Protein AF-A0A0F9GSL7-F1 (afdb_monomer_lite)

Sequence (205 aa):
MTEQEQEQILFVLPQNATHQKGHDLESTISRDLYNLTYLLSHQVEIPQGFLGGTYGYGADFENDTFRMYPYCWCEKEDCPWCSGCTCPDSAYHYHIDKREVSFEEWYRYYDYNVPNVQNPNWERISQEVNTHRTSTHDAICSHCTKGGPEGKPPGHSAPNFWHKPSGLKIWWYKYIGRGMEQIPKVTLPQWGKIYFECLTSIQEG

Organism: NCBI:txid412755

pLDDT: mean 84.39, std 17.68, range [36.59, 98.31]

Foldseek 3Di:
DDPVVVVVVVPPDPPPPPPDPDDDPQNVLLVLQLVLQVLCVVPFPDDADDPLHRRFQGTQDDDPFKGAAGQDCPPDLQALRHPDDPAPQVQKFKFFQNHTDGPVVRVVLLVVFQDPPPPPCRVVSSVVSVVRMDMDGDQAGPSSPHHPDLLDGRPDGRANMAGPVVRKGWHADRTRSHPIDIPPDDDPVRSVVSSVSSVVRSVVD

Structure (mmCIF, N/CA/C/O backbone):
data_AF-A0A0F9GSL7-F1
#
_entry.id   AF-A0A0F9GSL7-F1
#
loop_
_atom_site.group_PDB
_atom_site.id
_atom_site.type_symbol
_atom_site.label_atom_id
_atom_site.label_alt_id
_atom_site.label_comp_id
_atom_site.label_asym_id
_atom_site.label_entity_id
_atom_site.label_seq_id
_atom_site.pdbx_PDB_ins_code
_atom_site.Cartn_x
_atom_site.Cartn_y
_atom_site.Cartn_z
_atom_site.occupancy
_atom_site.B_iso_or_equiv
_atom_site.auth_seq_id
_atom_site.auth_comp_id
_atom_site.auth_asym_id
_atom_site.auth_atom_id
_atom_site.pdbx_PDB_model_num
ATOM 1 N N . MET A 1 1 ? -26.341 18.785 12.835 1.00 51.47 1 MET A N 1
ATOM 2 C CA . MET A 1 1 ? -24.926 19.172 12.747 1.00 51.47 1 MET A CA 1
ATOM 3 C C . MET A 1 1 ? -24.840 20.310 11.753 1.00 51.47 1 MET A C 1
ATOM 5 O O . MET A 1 1 ? -25.246 20.121 10.610 1.00 51.47 1 MET A O 1
ATOM 9 N N . THR A 1 2 ? -24.497 21.505 12.215 1.00 58.91 2 THR A N 1
ATOM 10 C CA . THR A 1 2 ? -24.472 22.717 11.383 1.00 58.91 2 THR A CA 1
ATOM 11 C C . THR A 1 2 ? -23.141 22.822 10.631 1.00 58.91 2 THR A C 1
ATOM 13 O O . THR A 1 2 ? -22.139 22.247 11.050 1.00 58.91 2 THR A O 1
ATOM 16 N N . GLU A 1 3 ? -23.112 23.556 9.517 1.00 49.59 3 GLU A N 1
ATOM 17 C CA . GLU A 1 3 ? -21.889 23.833 8.734 1.00 49.59 3 GLU A CA 1
ATOM 18 C C . GLU A 1 3 ? -20.774 24.472 9.592 1.00 49.59 3 GLU A C 1
ATOM 20 O O . GLU A 1 3 ? -19.594 24.240 9.352 1.00 49.59 3 GLU A O 1
ATOM 25 N N . GLN A 1 4 ? -21.139 25.186 10.666 1.00 49.72 4 GLN A N 1
ATOM 26 C CA . GLN A 1 4 ? -20.200 25.792 11.620 1.00 49.72 4 GLN A CA 1
ATOM 27 C C . GLN A 1 4 ? -19.556 24.787 12.591 1.00 49.72 4 GLN A C 1
ATOM 29 O O . GLN A 1 4 ? -18.451 25.029 13.073 1.00 49.72 4 GLN A O 1
ATOM 34 N N . GLU A 1 5 ? -20.194 23.644 12.856 1.00 46.56 5 GLU A N 1
ATOM 35 C CA . GLU A 1 5 ? -19.612 22.584 13.696 1.00 46.56 5 GLU A CA 1
ATOM 36 C C . GLU A 1 5 ? -18.550 21.772 12.931 1.00 46.56 5 GLU A C 1
ATOM 38 O O . GLU A 1 5 ? -17.648 21.208 13.545 1.00 46.56 5 GLU A O 1
ATOM 43 N N . GLN A 1 6 ? -18.596 21.760 11.591 1.00 48.69 6 GLN A N 1
ATOM 44 C CA . GLN A 1 6 ? -17.584 21.097 10.758 1.00 48.69 6 GLN A CA 1
ATOM 45 C C . GLN A 1 6 ? -16.283 21.910 10.629 1.00 48.69 6 GLN A C 1
ATOM 47 O O . GLN A 1 6 ? -15.214 21.313 10.508 1.00 48.69 6 GLN A O 1
ATOM 52 N N . GLU A 1 7 ? -16.333 23.245 10.723 1.00 44.03 7 GLU A N 1
ATOM 53 C CA . GLU A 1 7 ? -15.127 24.092 10.683 1.00 44.03 7 GLU A CA 1
ATOM 54 C C . GLU A 1 7 ? -14.355 24.128 12.015 1.00 44.03 7 GLU A C 1
ATOM 56 O O . GLU A 1 7 ? -13.137 24.312 12.008 1.00 44.03 7 GLU A O 1
ATOM 61 N N . GLN A 1 8 ? -15.005 23.887 13.161 1.00 45.62 8 GLN A N 1
ATOM 62 C CA . GLN A 1 8 ? -14.319 23.879 14.465 1.00 45.62 8 GLN A CA 1
ATOM 63 C C . GLN A 1 8 ? -13.565 22.577 14.781 1.00 45.62 8 GLN A C 1
ATOM 65 O O . GLN A 1 8 ? -12.687 22.577 15.642 1.00 45.62 8 GLN A O 1
ATOM 70 N N . ILE A 1 9 ? -13.827 21.485 14.058 1.00 42.47 9 ILE A N 1
ATOM 71 C CA . ILE A 1 9 ? -13.135 20.195 14.254 1.00 42.47 9 ILE A CA 1
ATOM 72 C C . ILE A 1 9 ? -11.765 20.159 13.537 1.00 42.47 9 ILE A C 1
ATOM 74 O O . ILE A 1 9 ? -10.967 19.247 13.742 1.00 42.47 9 ILE A O 1
ATOM 78 N N . LEU A 1 10 ? -11.410 21.196 12.768 1.00 38.62 10 LEU A N 1
ATOM 79 C CA . LEU A 1 10 ? -10.129 21.273 12.054 1.00 38.62 10 LEU A CA 1
ATOM 80 C C . LEU A 1 10 ? -8.944 21.763 12.919 1.00 38.62 10 LEU A C 1
ATOM 82 O O . LEU A 1 10 ? -7.830 21.876 12.411 1.00 38.62 10 LEU A O 1
ATOM 86 N N . PHE A 1 11 ? -9.133 22.067 14.211 1.00 39.88 11 PHE A N 1
ATOM 87 C CA . PHE A 1 11 ? -8.124 22.809 14.984 1.00 39.88 11 PHE A CA 1
ATOM 88 C C . PHE A 1 11 ? -7.850 22.285 16.403 1.00 39.88 11 PHE A C 1
ATOM 90 O O . PHE A 1 11 ? -7.832 23.047 17.363 1.00 39.88 11 PHE A O 1
ATOM 97 N N . VAL A 1 12 ? -7.539 20.992 16.545 1.00 40.75 12 VAL A N 1
ATOM 98 C CA . VAL A 1 12 ? -6.737 20.500 17.687 1.00 40.75 12 VAL A CA 1
ATOM 99 C C . VAL A 1 12 ? -5.677 19.510 17.193 1.00 40.75 12 VAL A C 1
ATOM 101 O O . VAL A 1 12 ? -5.607 18.361 17.615 1.00 40.75 12 VAL A O 1
ATOM 104 N N . LEU A 1 13 ? -4.824 19.953 16.269 1.00 40.44 13 LEU A N 1
ATOM 105 C CA . LEU A 1 13 ? -3.487 19.370 16.149 1.00 40.44 13 LEU A CA 1
ATOM 106 C C . LEU A 1 13 ? -2.571 20.144 17.109 1.00 40.44 13 LEU A C 1
ATOM 108 O O . LEU A 1 13 ? -2.651 21.375 17.146 1.00 40.44 13 LEU A O 1
ATOM 112 N N . PRO A 1 14 ? -1.730 19.475 17.919 1.00 37.88 14 PRO A N 1
ATOM 113 C CA . PRO A 1 14 ? -0.864 20.156 18.874 1.00 37.88 14 PRO A CA 1
ATOM 114 C C . PRO A 1 14 ? -0.003 21.205 18.157 1.00 37.88 14 PRO A C 1
ATOM 116 O O . PRO A 1 14 ? 0.763 20.885 17.249 1.00 37.88 14 PRO A O 1
ATOM 119 N N . GLN A 1 15 ? -0.111 22.462 18.602 1.00 41.53 15 GLN A N 1
ATOM 120 C CA . GLN A 1 15 ? 0.519 23.658 18.015 1.00 41.53 15 GLN A CA 1
ATOM 121 C C . GLN A 1 15 ? 2.065 23.661 18.051 1.00 41.53 15 GLN A C 1
ATOM 123 O O . GLN A 1 15 ? 2.692 24.653 17.692 1.00 41.53 15 GLN A O 1
ATOM 128 N N . ASN A 1 16 ? 2.695 22.545 18.432 1.00 36.59 16 ASN A N 1
ATOM 129 C CA . ASN A 1 16 ? 4.148 22.372 18.464 1.00 36.59 16 ASN A CA 1
ATOM 130 C C . ASN A 1 16 ? 4.700 21.537 17.294 1.00 36.59 16 ASN A C 1
ATOM 132 O O . ASN A 1 16 ? 5.902 21.270 17.251 1.00 36.59 16 ASN A O 1
ATOM 136 N N . ALA A 1 17 ? 3.873 21.163 16.311 1.00 43.44 17 ALA A N 1
ATOM 137 C CA . ALA A 1 17 ? 4.371 20.695 15.020 1.00 43.44 17 ALA A CA 1
ATOM 138 C C . ALA A 1 17 ? 4.921 21.900 14.243 1.00 43.44 17 ALA A C 1
ATOM 140 O O . ALA A 1 17 ? 4.224 22.553 13.469 1.00 43.44 17 ALA A O 1
ATOM 141 N N . THR A 1 18 ? 6.177 22.241 14.525 1.00 37.28 18 THR A N 1
ATOM 142 C CA . THR A 1 18 ? 6.923 23.263 13.792 1.00 37.28 18 THR A CA 1
ATOM 143 C C . THR A 1 18 ? 6.744 23.057 12.290 1.00 37.28 18 THR A C 1
ATOM 145 O O . THR A 1 18 ? 6.904 21.954 11.768 1.00 37.28 18 THR A O 1
ATOM 148 N N . HIS A 1 19 ? 6.384 24.146 11.613 1.00 39.53 19 HIS A N 1
ATOM 149 C CA . HIS A 1 19 ? 6.234 24.277 10.169 1.00 39.53 19 HIS A CA 1
ATOM 150 C C . HIS A 1 19 ? 7.581 23.980 9.473 1.00 39.53 19 HIS A C 1
ATOM 152 O O . HIS A 1 19 ? 8.284 24.874 9.005 1.00 39.53 19 HIS A O 1
ATOM 158 N N . GLN A 1 20 ? 7.984 22.712 9.419 1.00 43.16 20 GLN A N 1
ATOM 159 C CA . GLN A 1 20 ? 9.007 22.260 8.491 1.00 43.16 20 GLN A CA 1
ATOM 160 C C . GLN A 1 20 ? 8.382 22.297 7.099 1.00 43.16 20 GLN A C 1
ATOM 162 O O . GLN A 1 20 ? 7.390 21.623 6.822 1.00 43.16 20 GLN A O 1
ATOM 167 N N . LYS A 1 21 ? 8.938 23.144 6.231 1.00 41.69 21 LYS A N 1
ATOM 168 C CA . LYS A 1 21 ? 8.632 23.160 4.799 1.00 41.69 21 LYS A CA 1
ATOM 169 C C . LYS A 1 21 ? 8.675 21.729 4.246 1.00 41.69 21 LYS A C 1
ATOM 171 O O . LYS A 1 21 ? 9.736 21.118 4.252 1.00 41.69 21 LYS A O 1
ATOM 176 N N . GLY A 1 22 ? 7.546 21.272 3.706 1.00 44.34 22 GLY A N 1
ATOM 177 C CA . GLY A 1 22 ? 7.494 20.189 2.724 1.00 44.34 22 GLY A CA 1
ATOM 178 C C . GLY A 1 22 ? 7.497 18.764 3.270 1.00 44.34 22 GLY A C 1
ATOM 179 O O . GLY A 1 22 ? 8.208 17.933 2.721 1.00 44.34 22 GLY A O 1
ATOM 180 N N . HIS A 1 23 ? 6.705 18.453 4.299 1.00 58.62 23 HIS A N 1
ATOM 181 C CA . HIS A 1 23 ? 6.327 17.050 4.510 1.00 58.62 23 HIS A CA 1
ATOM 182 C C . HIS A 1 23 ? 5.328 16.658 3.422 1.00 58.62 23 HIS A C 1
ATOM 184 O O . HIS A 1 23 ? 4.249 17.248 3.329 1.00 58.62 23 HIS A O 1
ATOM 190 N N . ASP A 1 24 ? 5.723 15.733 2.550 1.00 83.12 24 ASP A N 1
ATOM 191 C CA . ASP A 1 24 ? 4.813 15.164 1.567 1.00 83.12 24 ASP A CA 1
ATOM 192 C C . ASP A 1 24 ? 3.698 14.353 2.260 1.00 83.12 24 ASP A C 1
ATOM 194 O O . ASP A 1 24 ? 3.725 14.055 3.460 1.00 83.12 24 ASP A O 1
ATOM 198 N N . LEU A 1 25 ? 2.632 14.066 1.515 1.00 85.12 25 LEU A N 1
ATOM 199 C CA . LEU A 1 25 ? 1.481 13.339 2.046 1.00 85.12 25 LEU A CA 1
ATOM 200 C C . LEU A 1 25 ? 1.876 11.953 2.579 1.00 85.12 25 LEU A C 1
ATOM 202 O O . LEU A 1 25 ? 1.341 11.515 3.594 1.00 85.12 25 LEU A O 1
ATOM 206 N N . GLU A 1 26 ? 2.800 11.270 1.908 1.00 85.62 26 GLU A N 1
ATOM 207 C CA . GLU A 1 26 ? 3.210 9.914 2.266 1.00 85.62 26 GLU A CA 1
ATOM 208 C C . GLU A 1 26 ? 3.930 9.887 3.620 1.00 85.62 26 GLU A C 1
ATOM 210 O O . GLU A 1 26 ? 3.633 9.028 4.457 1.00 85.62 26 GLU A O 1
ATOM 215 N N . SER A 1 27 ? 4.791 10.873 3.893 1.00 88.38 27 SER A N 1
ATOM 216 C CA . SER A 1 27 ? 5.462 11.016 5.188 1.00 88.38 27 SER A CA 1
ATOM 217 C C . SER A 1 27 ? 4.466 11.285 6.320 1.00 88.38 27 SER A C 1
ATOM 219 O O . SER A 1 27 ? 4.599 10.731 7.415 1.00 88.38 27 SER A O 1
ATOM 221 N N . THR A 1 28 ? 3.424 12.075 6.041 1.00 94.56 28 THR A N 1
ATOM 222 C CA . THR A 1 28 ? 2.354 12.380 7.000 1.00 94.56 28 THR A CA 1
ATOM 223 C C . THR A 1 28 ? 1.546 11.129 7.340 1.00 94.56 28 THR A C 1
ATOM 225 O O . THR A 1 28 ? 1.422 10.791 8.516 1.00 94.56 28 THR A O 1
ATOM 228 N N . ILE A 1 29 ? 1.069 10.399 6.326 1.00 96.25 29 ILE A N 1
ATOM 229 C CA . ILE A 1 29 ? 0.319 9.149 6.520 1.00 96.25 29 ILE A CA 1
ATOM 230 C C . ILE A 1 29 ? 1.160 8.139 7.306 1.00 96.25 29 ILE A C 1
ATOM 232 O O . ILE A 1 29 ? 0.676 7.548 8.269 1.00 96.25 29 ILE A O 1
ATOM 236 N N . SER A 1 30 ? 2.431 7.968 6.934 1.00 95.44 30 SER A N 1
ATOM 237 C CA . SER A 1 30 ? 3.336 7.020 7.595 1.00 95.44 30 SER A CA 1
ATOM 238 C C . SER A 1 30 ? 3.500 7.325 9.084 1.00 95.44 30 SER A C 1
ATOM 240 O O . SER A 1 30 ? 3.367 6.436 9.925 1.00 95.44 30 SER A O 1
ATOM 242 N N . ARG A 1 31 ? 3.753 8.594 9.427 1.00 95.75 31 ARG A N 1
ATOM 243 C CA . ARG A 1 31 ? 3.887 9.041 10.819 1.00 95.75 31 ARG A CA 1
ATOM 244 C C . ARG A 1 31 ? 2.601 8.808 11.611 1.00 95.75 31 ARG A C 1
ATOM 246 O O . ARG A 1 31 ? 2.657 8.343 12.746 1.00 95.75 31 ARG A O 1
ATOM 253 N N . ASP A 1 32 ? 1.458 9.136 11.026 1.00 97.69 32 ASP A N 1
ATOM 254 C CA . ASP A 1 32 ? 0.169 9.050 11.703 1.00 97.69 32 ASP A CA 1
ATOM 255 C C . ASP A 1 32 ? -0.247 7.578 11.924 1.00 97.69 32 ASP A C 1
ATOM 257 O O . ASP A 1 32 ? -0.689 7.224 13.016 1.00 97.69 32 ASP A O 1
ATOM 261 N N . LEU A 1 33 ? 0.002 6.681 10.959 1.00 97.56 33 LEU A N 1
ATOM 262 C CA . LEU A 1 33 ? -0.174 5.227 11.127 1.00 97.56 33 LEU A CA 1
ATOM 263 C C . LEU A 1 33 ? 0.761 4.639 12.199 1.00 97.56 33 LEU A C 1
ATOM 265 O O . LEU A 1 33 ? 0.352 3.774 12.979 1.00 97.56 33 LEU A O 1
ATOM 269 N N . TYR A 1 34 ? 2.004 5.122 12.271 1.00 96.38 34 TYR A N 1
ATOM 270 C CA . TYR A 1 34 ? 2.939 4.745 13.334 1.00 96.38 34 TYR A CA 1
ATOM 271 C C . TYR A 1 34 ? 2.398 5.163 14.708 1.00 96.38 34 TYR A C 1
ATOM 273 O O . TYR A 1 34 ? 2.453 4.391 15.666 1.00 96.38 34 TYR A O 1
ATOM 281 N N . ASN A 1 35 ? 1.807 6.359 14.796 1.00 96.81 35 ASN A N 1
ATOM 282 C CA . ASN A 1 35 ? 1.176 6.832 16.023 1.00 96.81 35 ASN A CA 1
ATOM 283 C C . ASN A 1 35 ? -0.070 6.012 16.403 1.00 96.81 35 ASN A C 1
ATOM 285 O O . ASN A 1 35 ? -0.232 5.681 17.574 1.00 96.81 35 ASN A O 1
ATOM 289 N N . LEU A 1 36 ? -0.914 5.614 15.441 1.00 97.56 36 LEU A N 1
ATOM 290 C CA . LEU A 1 36 ? -2.014 4.678 15.721 1.00 97.56 36 LEU A CA 1
ATOM 291 C C . LEU A 1 36 ? -1.485 3.363 16.302 1.00 97.56 36 LEU A C 1
ATOM 293 O O . LEU A 1 36 ? -2.018 2.879 17.294 1.00 97.56 36 LEU A O 1
ATOM 297 N N . THR A 1 37 ? -0.404 2.820 15.739 1.00 97.06 37 THR A N 1
ATOM 298 C CA . THR A 1 37 ? 0.202 1.572 16.230 1.00 97.06 37 THR A CA 1
ATOM 299 C C . THR A 1 37 ? 0.727 1.717 17.664 1.00 97.06 37 THR A C 1
ATOM 301 O O . THR A 1 37 ? 0.543 0.814 18.477 1.00 97.06 37 THR A O 1
ATOM 304 N N . TYR A 1 38 ? 1.323 2.864 18.005 1.00 95.94 38 TYR A N 1
ATOM 305 C CA . TYR A 1 38 ? 1.721 3.189 19.381 1.00 95.94 38 TYR A CA 1
ATOM 306 C C . TYR A 1 38 ? 0.528 3.244 20.347 1.00 95.94 38 TYR A C 1
ATOM 308 O O . TYR A 1 38 ? 0.600 2.739 21.464 1.00 95.94 38 TYR A O 1
ATOM 316 N N . LEU A 1 39 ? -0.591 3.843 19.940 1.00 96.38 39 LEU A N 1
ATOM 317 C CA . LEU A 1 39 ? -1.785 3.880 20.787 1.00 96.38 39 LEU A CA 1
ATOM 318 C C . LEU A 1 39 ? -2.356 2.471 20.987 1.00 96.38 39 LEU A C 1
ATOM 320 O O . LEU A 1 39 ? -2.606 2.062 22.120 1.00 96.38 39 LEU A O 1
ATOM 324 N N . LEU A 1 40 ? -2.465 1.702 19.903 1.00 96.62 40 LEU A N 1
ATOM 325 C CA . LEU A 1 40 ? -2.975 0.333 19.915 1.00 96.62 40 LEU A CA 1
ATOM 326 C C . LEU A 1 40 ? -2.096 -0.636 20.708 1.00 96.62 40 LEU A C 1
ATOM 328 O O . LEU A 1 40 ? -2.626 -1.586 21.277 1.00 96.62 40 LEU A O 1
ATOM 332 N N . SER A 1 41 ? -0.789 -0.389 20.839 1.00 95.31 41 SER A N 1
ATOM 333 C CA . SER A 1 41 ? 0.103 -1.261 21.620 1.00 95.31 41 SER A CA 1
ATOM 334 C C . SER A 1 41 ? -0.247 -1.351 23.108 1.00 95.31 41 SER A C 1
ATOM 336 O O . SER A 1 41 ? 0.315 -2.174 23.823 1.00 95.31 41 SER A O 1
ATOM 338 N N . HIS A 1 42 ? -1.136 -0.482 23.596 1.00 93.81 42 HIS A N 1
ATOM 339 C CA . HIS A 1 42 ? -1.670 -0.539 24.957 1.00 93.81 42 HIS A CA 1
ATOM 340 C C . HIS A 1 42 ? -2.871 -1.491 25.088 1.00 93.81 42 HIS A C 1
ATOM 342 O O . HIS A 1 42 ? -3.249 -1.831 26.206 1.00 93.81 42 HIS A O 1
ATOM 348 N N . GLN A 1 43 ? -3.475 -1.898 23.969 1.00 92.94 43 GLN A N 1
ATOM 349 C CA . GLN A 1 43 ? -4.676 -2.737 23.911 1.00 92.94 43 GLN A CA 1
ATOM 350 C C . GLN A 1 43 ? -4.404 -4.107 23.280 1.00 92.94 43 GLN A C 1
ATOM 352 O O . GLN A 1 43 ? -5.025 -5.096 23.665 1.00 92.94 43 GLN A O 1
ATOM 357 N N . VAL A 1 44 ? -3.476 -4.174 22.322 1.00 94.25 44 VAL A N 1
ATOM 358 C CA . VAL A 1 44 ? -3.146 -5.392 21.573 1.00 94.25 44 VAL A CA 1
ATOM 359 C C . VAL A 1 44 ? -1.640 -5.629 21.526 1.00 94.25 44 VAL A C 1
ATOM 361 O O . VAL A 1 44 ? -0.836 -4.700 21.631 1.00 94.25 44 VAL A O 1
ATOM 364 N N . GLU A 1 45 ? -1.248 -6.890 21.346 1.00 92.00 45 GLU A N 1
ATOM 365 C CA . GLU A 1 45 ? 0.148 -7.240 21.101 1.00 92.00 45 GLU A CA 1
ATOM 366 C C . GLU A 1 45 ? 0.575 -6.751 19.712 1.00 92.00 45 GLU A C 1
ATOM 368 O O . GLU A 1 45 ? -0.102 -6.978 18.708 1.00 92.00 45 GLU A O 1
ATOM 373 N N . ILE A 1 46 ? 1.720 -6.073 19.657 1.00 92.44 46 ILE A N 1
ATOM 374 C CA . ILE A 1 46 ? 2.287 -5.546 18.417 1.00 92.44 46 ILE A CA 1
ATOM 375 C C . ILE A 1 46 ? 3.513 -6.362 17.993 1.00 92.44 46 ILE A C 1
ATOM 377 O O . ILE A 1 46 ? 4.399 -6.617 18.818 1.00 92.44 46 ILE A O 1
ATOM 381 N N . PRO A 1 47 ? 3.632 -6.739 16.708 1.00 87.81 47 PRO A N 1
ATOM 382 C CA . PRO A 1 47 ? 4.826 -7.406 16.216 1.00 87.81 47 PRO A CA 1
ATOM 383 C C . PRO A 1 47 ? 6.064 -6.524 16.386 1.00 87.81 47 PRO A C 1
ATOM 385 O O . PRO A 1 47 ? 6.097 -5.375 15.947 1.00 87.81 47 PRO A O 1
ATOM 388 N N . GLN A 1 48 ? 7.108 -7.086 16.991 1.00 80.19 48 GLN A N 1
ATOM 389 C CA . GLN A 1 48 ? 8.406 -6.431 17.118 1.00 80.19 48 GLN A CA 1
ATOM 390 C C . GLN A 1 48 ? 9.305 -6.799 15.938 1.00 80.19 48 GLN A C 1
ATOM 392 O O . GLN A 1 48 ? 9.348 -7.950 15.501 1.00 80.19 48 GLN A O 1
ATOM 397 N N . GLY A 1 49 ? 10.092 -5.841 15.452 1.00 76.06 49 GLY A N 1
ATOM 398 C CA . GLY A 1 49 ? 11.094 -6.129 14.434 1.00 76.06 49 GLY A CA 1
ATOM 399 C C . GLY A 1 49 ? 12.155 -5.046 14.312 1.00 76.06 49 GLY A C 1
ATOM 400 O O . GLY A 1 49 ? 11.948 -3.890 14.661 1.00 76.06 49 GLY A O 1
ATOM 401 N N . PHE A 1 50 ? 13.312 -5.429 13.774 1.00 82.06 50 PHE A N 1
ATOM 402 C CA . PHE A 1 50 ? 14.492 -4.563 13.739 1.00 82.06 50 PHE A CA 1
ATOM 403 C C . PHE A 1 50 ? 14.326 -3.364 12.790 1.00 82.06 50 PHE A C 1
ATOM 405 O O . PHE A 1 50 ? 14.600 -2.231 13.166 1.00 82.06 50 PHE A O 1
ATOM 412 N N . LEU A 1 51 ? 13.843 -3.599 11.564 1.00 84.88 51 LEU A N 1
ATOM 413 C CA . LEU A 1 51 ? 13.870 -2.583 10.500 1.00 84.88 51 LEU A CA 1
ATOM 414 C C . LEU A 1 51 ? 12.766 -1.517 10.594 1.00 84.88 51 LEU A C 1
ATOM 416 O O . LEU A 1 51 ? 13.005 -0.376 10.220 1.00 84.88 51 LEU A O 1
ATOM 420 N N . GLY A 1 52 ? 11.574 -1.880 11.073 1.00 82.19 52 GLY A N 1
ATOM 421 C CA . GLY A 1 52 ? 10.451 -0.951 11.252 1.00 82.19 52 GLY A CA 1
ATOM 422 C C . GLY A 1 52 ? 10.445 -0.233 12.606 1.00 82.19 52 GLY A C 1
ATOM 423 O O . GLY A 1 52 ? 9.575 0.594 12.857 1.00 82.19 52 GLY A O 1
ATOM 424 N N . GLY A 1 53 ? 11.380 -0.557 13.502 1.00 89.44 53 GLY A N 1
ATOM 425 C CA . GLY A 1 53 ? 11.302 -0.137 14.899 1.00 89.44 53 GLY A CA 1
ATOM 426 C C . GLY A 1 53 ? 10.111 -0.761 15.634 1.00 89.44 53 GLY A C 1
ATOM 427 O O . GLY A 1 53 ? 9.464 -1.688 15.144 1.00 89.44 53 GLY A O 1
ATOM 428 N N . THR A 1 54 ? 9.824 -0.241 16.827 1.00 91.75 54 THR A N 1
ATOM 429 C CA . THR A 1 54 ? 8.838 -0.818 17.754 1.00 91.75 54 THR A CA 1
ATOM 430 C C . THR A 1 54 ? 7.415 -0.819 17.200 1.00 91.75 54 THR A C 1
ATOM 432 O O . THR A 1 54 ? 6.700 -1.785 17.427 1.00 91.75 54 THR A O 1
ATOM 435 N N . TYR A 1 55 ? 7.008 0.221 16.464 1.00 94.94 55 TYR A N 1
ATOM 436 C CA . TYR A 1 55 ? 5.618 0.396 16.008 1.00 94.94 55 TYR A CA 1
ATOM 437 C C . TYR A 1 55 ? 5.473 0.384 14.481 1.00 94.94 55 TYR A C 1
ATOM 439 O O . TYR A 1 55 ? 4.407 0.672 13.948 1.00 94.94 55 TYR A O 1
ATOM 447 N N . GLY A 1 56 ? 6.540 0.064 13.744 1.00 92.62 56 GLY A N 1
ATOM 448 C CA . GLY A 1 56 ? 6.515 0.171 12.285 1.00 92.62 56 GLY A CA 1
ATOM 449 C C . GLY A 1 56 ? 5.788 -0.963 11.585 1.00 92.62 56 GLY A C 1
ATOM 450 O O . GLY A 1 56 ? 5.496 -0.834 10.406 1.00 92.62 56 GLY A O 1
ATOM 451 N N . TYR A 1 57 ? 5.495 -2.077 12.252 1.00 93.19 57 TYR A N 1
ATOM 452 C CA . TYR A 1 57 ? 4.867 -3.225 11.592 1.00 93.19 57 TYR A CA 1
ATOM 453 C C . TYR A 1 57 ? 3.339 -3.145 11.555 1.00 93.19 57 TYR A C 1
ATOM 455 O O . TYR A 1 57 ? 2.735 -3.938 10.838 1.00 93.19 57 TYR A O 1
ATOM 463 N N . GLY A 1 58 ? 2.730 -2.180 12.252 1.00 94.50 58 GLY A N 1
ATOM 464 C CA . GLY A 1 58 ? 1.289 -2.115 12.485 1.00 94.50 58 GLY A CA 1
ATOM 465 C C . GLY A 1 58 ? 0.855 -2.926 13.708 1.00 94.50 58 GLY A C 1
ATOM 466 O O . GLY A 1 58 ? 1.680 -3.464 14.446 1.00 94.50 58 GLY A O 1
ATOM 467 N N . ALA A 1 59 ? -0.454 -3.020 13.903 1.00 96.06 59 ALA A N 1
ATOM 468 C CA . ALA A 1 59 ? -1.100 -3.808 14.949 1.00 96.06 59 ALA A CA 1
ATOM 469 C C . ALA A 1 59 ? -2.183 -4.698 14.325 1.00 96.06 59 ALA A C 1
ATOM 471 O O . ALA A 1 59 ? -2.726 -4.332 13.284 1.00 96.06 59 ALA A O 1
ATOM 472 N N . ASP A 1 60 ? -2.485 -5.846 14.934 1.00 96.31 60 ASP A N 1
ATOM 473 C CA . ASP A 1 60 ? -3.664 -6.648 14.578 1.00 96.31 60 ASP A CA 1
ATOM 474 C C . ASP A 1 60 ? -4.863 -6.106 15.364 1.00 96.31 60 ASP A C 1
ATOM 476 O O . ASP A 1 60 ? -5.013 -6.371 16.557 1.00 96.31 60 ASP A O 1
ATOM 480 N N . PHE A 1 61 ? -5.640 -5.233 14.724 1.00 96.75 61 PHE A N 1
ATOM 481 C CA . PHE A 1 61 ? -6.740 -4.512 15.358 1.00 96.75 61 PHE A CA 1
ATOM 482 C C . PHE A 1 61 ? -7.884 -4.282 14.376 1.00 96.75 61 PHE A C 1
ATOM 484 O O . PHE A 1 61 ? -7.669 -3.904 13.223 1.00 96.75 61 PHE A O 1
ATOM 491 N N . GLU A 1 62 ? -9.116 -4.429 14.849 1.00 96.81 62 GLU A N 1
ATOM 492 C CA . GLU A 1 62 ? -10.304 -4.136 14.060 1.00 96.81 62 GLU A CA 1
ATOM 493 C C . GLU A 1 62 ? -11.441 -3.609 14.937 1.00 96.81 62 GLU A C 1
ATOM 495 O O . GLU A 1 62 ? -11.762 -4.194 15.968 1.00 96.81 62 GLU A O 1
ATOM 500 N N . ASN A 1 63 ? -12.083 -2.531 14.485 1.00 96.12 63 ASN A N 1
ATOM 501 C CA . ASN A 1 63 ? -13.353 -2.032 15.012 1.00 96.12 63 ASN A CA 1
ATOM 502 C C . ASN A 1 63 ? -14.284 -1.614 13.856 1.00 96.12 63 ASN A C 1
ATOM 504 O O . ASN A 1 63 ? -13.990 -1.869 12.684 1.00 96.12 63 ASN A O 1
ATOM 508 N N . ASP A 1 64 ? -15.416 -0.977 14.155 1.00 97.25 64 ASP A N 1
ATOM 509 C CA . ASP A 1 64 ? -16.388 -0.552 13.134 1.00 97.25 64 ASP A CA 1
ATOM 510 C C . ASP A 1 64 ? -15.854 0.537 12.185 1.00 97.25 64 ASP A C 1
ATOM 512 O O . ASP A 1 64 ? -16.316 0.654 11.047 1.00 97.25 64 ASP A O 1
ATOM 516 N N . THR A 1 65 ? -14.843 1.298 12.608 1.00 98.00 65 THR A N 1
ATOM 517 C CA . THR A 1 65 ? -14.267 2.414 11.846 1.00 98.00 65 THR A CA 1
ATOM 518 C C . THR A 1 65 ? -13.122 1.965 10.950 1.00 98.00 65 THR A C 1
ATOM 520 O O . THR A 1 65 ? -13.062 2.325 9.772 1.00 98.00 65 THR A O 1
ATOM 523 N N . PHE A 1 66 ? -12.188 1.177 11.473 1.00 98.00 66 PHE A N 1
ATOM 524 C CA . PHE A 1 66 ? -11.029 0.758 10.706 1.00 98.00 66 PHE A CA 1
ATOM 525 C C . PHE A 1 66 ? -10.505 -0.607 11.121 1.00 98.00 66 PHE A C 1
ATOM 527 O O . PHE A 1 66 ? -10.820 -1.165 12.171 1.00 98.00 66 PHE A O 1
ATOM 534 N N . ARG A 1 67 ? -9.665 -1.135 10.243 1.00 97.38 67 ARG A N 1
ATOM 535 C CA . ARG A 1 67 ? -8.831 -2.291 10.501 1.00 97.38 67 ARG A CA 1
ATOM 536 C C . ARG A 1 67 ? -7.380 -1.926 10.274 1.00 97.38 67 ARG A C 1
ATOM 538 O O . ARG A 1 67 ? -7.059 -1.245 9.299 1.00 97.38 67 ARG A O 1
ATOM 545 N N . MET A 1 68 ? -6.514 -2.429 11.135 1.00 97.62 68 MET A N 1
ATOM 546 C CA . MET A 1 68 ? -5.083 -2.497 10.921 1.00 97.62 68 MET A CA 1
ATOM 547 C C . MET A 1 68 ? -4.655 -3.960 11.006 1.00 97.62 68 MET A C 1
ATOM 549 O O . MET A 1 68 ? -5.167 -4.718 11.825 1.00 97.62 68 MET A O 1
ATOM 553 N N . TYR A 1 69 ? -3.756 -4.372 10.123 1.00 95.88 69 TYR A N 1
ATOM 554 C CA . TYR A 1 69 ? -3.163 -5.694 10.161 1.00 95.88 69 TYR A CA 1
ATOM 555 C C . TYR A 1 69 ? -1.680 -5.611 9.794 1.00 95.88 69 TYR A C 1
ATOM 557 O O . TYR A 1 69 ? -1.330 -4.975 8.786 1.00 95.88 69 TYR A O 1
ATOM 565 N N . PRO A 1 70 ? -0.787 -6.255 10.564 1.00 94.94 70 PRO A N 1
ATOM 566 C CA . PRO A 1 70 ? 0.627 -6.222 10.263 1.00 94.94 70 PRO A CA 1
ATOM 567 C C . PRO A 1 70 ? 0.945 -6.864 8.920 1.00 94.94 70 PRO A C 1
ATOM 569 O O . PRO A 1 70 ? 0.187 -7.669 8.379 1.00 94.94 70 PRO A O 1
ATOM 572 N N . TYR A 1 71 ? 2.106 -6.543 8.366 1.00 90.44 71 TYR A N 1
ATOM 573 C CA . TYR A 1 71 ? 2.550 -7.244 7.170 1.00 90.4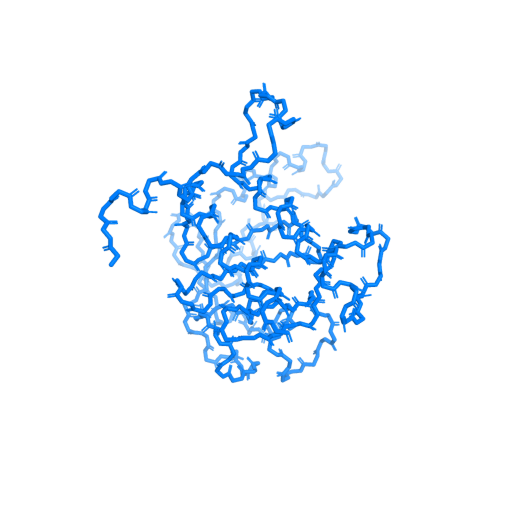4 71 TYR A CA 1
ATOM 574 C C . TYR A 1 71 ? 2.718 -8.744 7.446 1.00 90.44 71 TYR A C 1
ATOM 576 O O . TYR A 1 71 ? 3.412 -9.131 8.387 1.00 90.44 71 TYR A O 1
ATOM 584 N N . CYS A 1 72 ? 2.125 -9.591 6.601 1.00 88.88 72 CYS A N 1
ATOM 585 C CA . CYS A 1 72 ? 2.208 -11.038 6.746 1.00 88.88 72 CYS A CA 1
ATOM 586 C C . CYS A 1 72 ? 3.146 -11.664 5.704 1.00 88.88 72 CYS A C 1
ATOM 588 O O . CYS A 1 72 ? 3.107 -11.351 4.516 1.00 88.88 72 CYS A O 1
ATOM 590 N N . TRP A 1 73 ? 3.955 -12.608 6.171 1.00 87.19 73 TRP A N 1
ATOM 591 C CA . TRP A 1 73 ? 4.931 -13.386 5.399 1.00 87.19 73 TRP A CA 1
ATOM 592 C C . TRP A 1 73 ? 4.851 -14.883 5.716 1.00 87.19 73 TRP A C 1
ATOM 594 O O . TRP A 1 73 ? 5.845 -15.594 5.667 1.00 87.19 73 TRP A O 1
ATOM 604 N N . CYS A 1 74 ? 3.678 -15.371 6.123 1.00 85.69 74 CYS A N 1
ATOM 605 C CA . CYS A 1 74 ? 3.530 -16.779 6.499 1.00 85.69 74 CYS A CA 1
ATOM 606 C C . CYS A 1 74 ? 3.541 -17.743 5.303 1.00 85.69 74 CYS A C 1
ATOM 608 O O . CYS A 1 74 ? 3.507 -18.950 5.515 1.00 85.69 74 CYS A O 1
ATOM 610 N N . GLU A 1 75 ? 3.513 -17.213 4.075 1.00 80.81 75 GLU A N 1
ATOM 611 C CA . GLU A 1 75 ? 3.531 -17.939 2.795 1.00 80.81 75 GLU A CA 1
ATOM 612 C C . GLU A 1 75 ? 2.358 -18.905 2.566 1.00 80.81 75 GLU A C 1
ATOM 614 O O . GLU A 1 75 ? 2.252 -19.504 1.498 1.00 80.81 75 GLU A O 1
ATOM 619 N N . LYS A 1 76 ? 1.417 -18.994 3.511 1.00 78.12 76 LYS A N 1
ATOM 620 C CA . LYS A 1 76 ? 0.223 -19.832 3.386 1.00 78.12 76 LYS A CA 1
ATOM 621 C C . LYS A 1 76 ? -0.625 -19.423 2.180 1.00 78.12 76 LYS A C 1
ATOM 623 O O . LYS A 1 76 ? -0.788 -18.236 1.874 1.00 78.12 76 LYS A O 1
ATOM 628 N N . GLU A 1 77 ? -1.190 -20.424 1.514 1.00 71.25 77 GLU A N 1
ATOM 629 C CA . GLU A 1 77 ? -2.012 -20.266 0.308 1.00 71.25 77 GLU A CA 1
ATOM 630 C C . GLU A 1 77 ? -3.383 -19.637 0.569 1.00 71.25 77 GLU A C 1
ATOM 632 O O . GLU A 1 77 ? -4.008 -19.124 -0.351 1.00 71.25 77 GLU A O 1
ATOM 637 N N . ASP A 1 78 ? -3.857 -19.650 1.808 1.00 75.00 78 ASP A N 1
ATOM 638 C CA . ASP A 1 78 ? -5.152 -19.104 2.207 1.00 75.00 78 ASP A CA 1
ATOM 639 C C . ASP A 1 78 ? -5.031 -17.773 2.963 1.00 75.00 78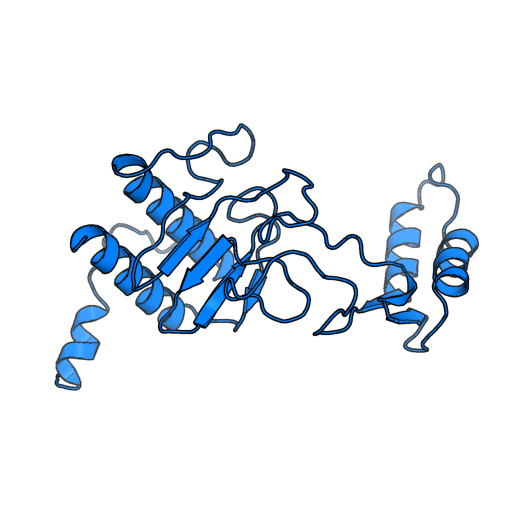 ASP A C 1
ATOM 641 O O . ASP A 1 78 ? -6.039 -17.113 3.220 1.00 75.00 78 ASP A O 1
ATOM 645 N N . CYS A 1 79 ? -3.808 -17.331 3.281 1.00 81.94 79 CYS A N 1
ATOM 646 C CA . CYS A 1 79 ? -3.596 -16.111 4.046 1.00 81.94 79 CYS A CA 1
ATOM 647 C C . CYS A 1 79 ? -3.940 -14.871 3.208 1.00 81.94 79 CYS A C 1
ATOM 649 O O . CYS A 1 79 ? -3.286 -14.607 2.192 1.00 81.94 79 CYS A O 1
ATOM 651 N N . PRO A 1 80 ? -4.915 -14.050 3.635 1.00 83.75 80 PRO A N 1
ATOM 652 C CA . PRO A 1 80 ? -5.337 -12.912 2.843 1.00 83.75 80 PRO A CA 1
ATOM 653 C C . PRO A 1 80 ? -4.339 -11.749 2.855 1.00 83.75 80 PRO A C 1
ATOM 655 O O . PRO A 1 80 ? -4.360 -10.974 1.904 1.00 83.75 80 PRO A O 1
ATOM 658 N N . TRP A 1 81 ? -3.470 -11.645 3.867 1.00 86.31 81 TRP A N 1
ATOM 659 C CA . TRP A 1 81 ? -2.459 -10.582 4.008 1.00 86.31 81 TRP A CA 1
ATOM 660 C C . TRP A 1 81 ? -1.074 -10.961 3.503 1.00 86.31 81 TRP A C 1
ATOM 662 O O . TRP A 1 81 ? -0.196 -10.102 3.448 1.00 86.31 81 TRP A O 1
ATOM 672 N N . CYS A 1 82 ? -0.835 -12.237 3.191 1.00 84.19 82 CYS A N 1
ATOM 673 C CA . CYS A 1 82 ? 0.490 -12.646 2.764 1.00 84.19 82 CYS A CA 1
ATOM 674 C C . CYS A 1 82 ? 0.809 -12.010 1.414 1.00 84.19 82 CYS A C 1
ATOM 676 O O . CYS A 1 82 ? 0.052 -12.141 0.449 1.00 84.19 82 CYS A O 1
ATOM 678 N N . SER A 1 83 ? 1.956 -11.344 1.343 1.00 67.19 83 SER A N 1
ATOM 679 C CA . SER A 1 83 ? 2.475 -10.815 0.091 1.00 67.19 83 SER A CA 1
ATOM 680 C C . SER A 1 83 ? 2.762 -11.953 -0.875 1.00 67.19 83 SER A C 1
ATOM 682 O O . SER A 1 83 ? 3.639 -12.780 -0.624 1.00 67.19 83 SER A O 1
ATOM 684 N N . GLY A 1 84 ? 2.030 -11.976 -1.976 1.00 62.03 84 GLY A N 1
ATOM 685 C CA . GLY A 1 84 ? 2.274 -12.882 -3.082 1.00 62.03 84 GLY A CA 1
ATOM 686 C C . GLY A 1 84 ? 1.056 -13.731 -3.348 1.00 62.03 84 GLY A C 1
ATOM 687 O O . GLY A 1 84 ? 0.842 -14.733 -2.679 1.00 62.03 84 GLY A O 1
ATOM 688 N N . CYS A 1 85 ? 0.297 -13.374 -4.375 1.00 64.31 85 CYS A N 1
ATOM 689 C CA . CYS A 1 85 ? -0.267 -14.418 -5.209 1.00 64.31 85 CYS A CA 1
ATOM 690 C C . CYS A 1 85 ? 0.892 -15.143 -5.890 1.00 64.31 85 CYS A C 1
ATOM 692 O O . CYS A 1 85 ? 1.737 -14.498 -6.508 1.00 64.31 85 CYS A O 1
ATOM 694 N N . THR A 1 86 ? 0.931 -16.467 -5.804 1.00 66.06 86 THR A N 1
ATOM 695 C CA . THR A 1 86 ? 1.708 -17.298 -6.730 1.00 66.06 86 THR A CA 1
ATOM 696 C C . THR A 1 86 ? 0.933 -17.379 -8.038 1.00 66.06 86 THR A C 1
ATOM 698 O O . THR A 1 86 ? 0.326 -18.389 -8.382 1.00 66.06 86 THR A O 1
ATOM 701 N N . CYS A 1 87 ? 0.871 -16.244 -8.722 1.00 72.31 87 CYS A N 1
ATOM 702 C CA . CYS A 1 87 ? 0.193 -16.123 -9.992 1.00 72.31 87 CYS A CA 1
ATOM 703 C C . CYS A 1 87 ? 1.131 -16.695 -11.065 1.00 72.31 87 CYS A C 1
ATOM 705 O O . CYS A 1 87 ? 2.306 -16.323 -11.081 1.00 72.31 87 CYS A O 1
ATOM 707 N N . PRO A 1 88 ? 0.669 -17.625 -11.919 1.00 81.50 88 PRO A N 1
ATOM 708 C CA . PRO A 1 88 ? 1.492 -18.113 -13.018 1.00 81.50 88 PRO A CA 1
ATOM 709 C C . PRO A 1 88 ? 1.821 -16.955 -13.969 1.00 81.50 88 PRO A C 1
ATOM 711 O O . PRO A 1 88 ? 1.065 -15.987 -14.035 1.00 81.50 88 PRO A O 1
ATOM 714 N N . ASP A 1 89 ? 2.888 -17.071 -14.763 1.00 83.06 89 ASP A N 1
ATOM 715 C CA . ASP A 1 89 ? 3.261 -16.033 -15.744 1.00 83.06 89 ASP A CA 1
ATOM 716 C C . ASP A 1 89 ? 2.118 -15.718 -16.724 1.00 83.06 89 ASP A C 1
ATOM 718 O O . ASP A 1 89 ? 1.975 -14.594 -17.192 1.00 83.06 89 ASP A O 1
ATOM 722 N N . SER A 1 90 ? 1.230 -16.685 -16.978 1.00 83.88 90 SER A N 1
ATOM 723 C CA . SER A 1 90 ? 0.023 -16.494 -17.790 1.00 83.88 90 SER A CA 1
ATOM 724 C C . SER A 1 90 ? -1.000 -15.515 -17.197 1.00 83.88 90 SER A C 1
ATOM 726 O O . SER A 1 90 ? -1.956 -15.175 -17.884 1.00 83.88 90 SER A O 1
ATOM 728 N N . ALA A 1 91 ? -0.844 -15.097 -15.939 1.00 84.38 91 ALA A N 1
ATOM 729 C CA . ALA A 1 91 ? -1.692 -14.101 -15.283 1.00 84.38 91 ALA A CA 1
ATOM 730 C C . ALA A 1 91 ? -1.238 -12.650 -15.542 1.00 84.38 91 ALA A C 1
ATOM 732 O O . ALA A 1 91 ? -1.885 -11.711 -15.080 1.00 84.38 91 ALA A O 1
ATOM 733 N N . TYR A 1 92 ? -0.113 -12.458 -16.233 1.00 88.25 92 TYR A N 1
ATOM 734 C CA . TYR A 1 92 ? 0.475 -11.150 -16.497 1.00 88.25 92 TYR A CA 1
ATOM 735 C C . TYR A 1 92 ? 0.460 -10.826 -17.993 1.00 88.25 92 TYR A C 1
ATOM 737 O O . TYR A 1 92 ? 0.633 -11.694 -18.847 1.00 88.25 92 TYR A O 1
ATOM 745 N N . HIS A 1 93 ? 0.327 -9.537 -18.295 1.00 92.50 93 HIS A N 1
ATOM 746 C CA . HIS A 1 93 ? 0.486 -8.976 -19.630 1.00 92.50 93 HIS A CA 1
ATOM 747 C C . HIS A 1 93 ? 1.852 -8.312 -19.730 1.00 92.50 93 HIS A C 1
ATOM 749 O O . HIS A 1 93 ? 2.149 -7.344 -19.021 1.00 92.50 93 HIS A O 1
ATOM 755 N N . TYR A 1 94 ? 2.691 -8.815 -20.624 1.00 95.50 94 TYR A N 1
ATOM 756 C CA . TYR A 1 94 ? 4.045 -8.316 -20.817 1.00 95.50 94 TYR A CA 1
ATOM 757 C C . TYR A 1 94 ? 4.096 -7.449 -22.059 1.00 95.50 94 TYR A C 1
ATOM 759 O O . TYR A 1 94 ? 3.539 -7.811 -23.089 1.00 95.50 94 TYR A O 1
ATOM 767 N N . HIS A 1 95 ? 4.787 -6.318 -21.983 1.00 97.69 95 HIS A N 1
ATOM 768 C CA . HIS A 1 95 ? 4.908 -5.402 -23.109 1.00 97.69 95 HIS A CA 1
ATOM 769 C C . HIS A 1 95 ? 6.369 -5.043 -23.368 1.00 97.69 95 HIS A C 1
ATOM 771 O O . HIS A 1 95 ? 7.137 -4.856 -22.423 1.00 97.69 95 HIS A O 1
ATOM 777 N N . ILE A 1 96 ? 6.730 -4.913 -24.647 1.00 97.81 96 ILE A N 1
ATOM 778 C CA . ILE A 1 96 ? 7.969 -4.284 -25.126 1.00 97.81 96 ILE A CA 1
ATOM 779 C C . ILE A 1 96 ? 7.559 -3.148 -26.058 1.00 97.81 96 ILE A C 1
ATOM 781 O O . ILE A 1 96 ? 6.830 -3.380 -27.020 1.00 97.81 96 ILE A O 1
ATOM 785 N N . ASP A 1 97 ? 7.980 -1.920 -25.767 1.00 97.38 97 ASP A N 1
ATOM 786 C CA . ASP A 1 97 ? 7.622 -0.729 -26.548 1.00 97.38 97 ASP A CA 1
ATOM 787 C C . ASP A 1 97 ? 6.108 -0.609 -26.783 1.00 97.38 97 ASP A C 1
ATOM 789 O O . ASP A 1 97 ? 5.640 -0.278 -27.872 1.00 97.38 97 ASP A O 1
ATOM 793 N N . LYS A 1 98 ? 5.327 -0.896 -25.729 1.00 96.50 98 LYS A N 1
ATOM 794 C CA . LYS A 1 98 ? 3.850 -0.917 -25.713 1.00 96.50 98 LYS A CA 1
ATOM 795 C C . LYS A 1 98 ? 3.197 -2.023 -26.553 1.00 96.50 98 LYS A C 1
ATOM 797 O O . LYS A 1 98 ? 1.972 -2.104 -26.570 1.00 96.50 98 LYS A O 1
ATOM 802 N N . ARG A 1 99 ? 3.966 -2.884 -27.222 1.00 97.56 99 ARG A N 1
ATOM 803 C CA . ARG A 1 99 ? 3.448 -4.085 -27.888 1.00 97.56 99 ARG A CA 1
ATOM 804 C C . ARG A 1 99 ? 3.386 -5.228 -26.885 1.00 97.56 99 ARG A C 1
ATOM 806 O O . ARG A 1 99 ? 4.398 -5.534 -26.261 1.00 97.56 99 ARG A O 1
ATOM 813 N N . GLU A 1 100 ? 2.224 -5.856 -26.760 1.00 97.25 100 GLU A N 1
ATOM 814 C CA . GLU A 1 100 ? 2.050 -7.042 -25.921 1.00 97.25 100 GLU A CA 1
ATOM 815 C C . GLU A 1 100 ? 2.825 -8.242 -26.496 1.00 97.25 100 GLU A C 1
ATOM 817 O O . GLU A 1 100 ? 2.854 -8.461 -27.712 1.00 97.25 100 GLU A O 1
ATOM 822 N N . VAL A 1 101 ? 3.495 -8.989 -25.621 1.00 97.38 101 VAL A N 1
ATOM 823 C CA . VAL A 1 101 ? 4.387 -10.110 -25.935 1.00 97.38 101 VAL A CA 1
ATOM 824 C C . VAL A 1 101 ? 4.200 -11.246 -24.931 1.00 97.38 101 VAL A C 1
ATOM 826 O O . VAL A 1 101 ? 3.632 -11.066 -23.857 1.00 97.38 101 VAL A O 1
ATOM 829 N N . SER A 1 102 ? 4.712 -12.431 -25.264 1.00 96.81 102 SER A N 1
ATOM 830 C CA . SER A 1 102 ? 4.777 -13.532 -24.296 1.00 96.81 102 SER A CA 1
ATOM 831 C C . SER A 1 102 ? 5.820 -13.261 -23.206 1.00 96.81 102 SER A C 1
ATOM 833 O O . SER A 1 102 ? 6.767 -12.502 -23.426 1.00 96.81 102 SER A O 1
ATOM 835 N N . PHE A 1 103 ? 5.698 -13.935 -22.056 1.00 95.06 103 PHE A N 1
ATOM 836 C CA . PHE A 1 103 ? 6.724 -13.897 -21.008 1.00 95.06 103 PHE A CA 1
ATOM 837 C C . PHE A 1 103 ? 8.111 -14.276 -21.541 1.00 95.06 103 PHE A C 1
ATOM 839 O O . PHE A 1 103 ? 9.086 -13.613 -21.214 1.00 95.06 103 PHE A O 1
ATOM 846 N N . GLU A 1 104 ? 8.205 -15.289 -22.406 1.00 96.62 104 GLU A N 1
ATOM 847 C CA . GLU A 1 104 ? 9.481 -15.748 -22.968 1.00 96.62 104 GLU A CA 1
ATOM 848 C C . GLU A 1 104 ? 10.133 -14.679 -23.858 1.00 96.62 104 GLU A C 1
ATOM 850 O O . GLU A 1 104 ? 11.330 -14.414 -23.754 1.00 96.62 104 GLU A O 1
ATOM 855 N N . GLU A 1 105 ? 9.349 -14.032 -24.727 1.00 97.50 105 GLU A N 1
ATOM 856 C CA . GLU A 1 105 ? 9.841 -12.939 -25.575 1.00 97.50 105 GLU A CA 1
ATOM 857 C C . GLU A 1 105 ? 10.231 -11.722 -24.736 1.00 97.50 105 GLU A C 1
ATOM 859 O O . GLU A 1 105 ? 11.275 -11.113 -24.982 1.00 97.50 105 GLU A O 1
ATOM 864 N N . TRP A 1 106 ? 9.431 -11.409 -23.712 1.00 97.56 106 TRP A N 1
ATOM 865 C CA . TRP A 1 106 ? 9.785 -10.421 -22.710 1.00 97.56 106 TRP A CA 1
ATOM 866 C C . TRP A 1 106 ? 11.120 -10.812 -22.080 1.00 97.56 106 TRP A C 1
ATOM 868 O O . TRP A 1 106 ? 12.112 -10.149 -22.330 1.00 97.56 106 TRP A O 1
ATOM 878 N N . TYR A 1 107 ? 11.227 -11.903 -21.340 1.00 95.69 107 TYR A N 1
ATOM 879 C CA . TYR A 1 107 ? 12.452 -12.316 -20.656 1.00 95.69 107 TYR A CA 1
ATOM 880 C C . TYR A 1 107 ? 13.706 -12.266 -21.555 1.00 95.69 107 TYR A C 1
ATOM 882 O O . TYR A 1 107 ? 14.674 -11.581 -21.221 1.00 95.69 107 TYR A O 1
ATOM 890 N N . ARG A 1 108 ? 13.640 -12.837 -22.766 1.00 97.25 108 ARG A N 1
ATOM 891 C CA . ARG A 1 108 ? 14.753 -12.819 -23.733 1.00 97.25 108 ARG A CA 1
ATOM 892 C C . ARG A 1 108 ? 15.179 -11.425 -24.176 1.00 97.25 108 ARG A C 1
ATOM 894 O O . ARG A 1 108 ? 16.359 -11.214 -24.435 1.00 97.25 108 ARG A O 1
ATOM 901 N N . TYR A 1 109 ? 14.254 -10.472 -24.278 1.00 97.25 109 TYR A N 1
ATOM 902 C CA . TYR A 1 109 ? 14.612 -9.095 -24.612 1.00 97.25 109 TYR A CA 1
ATOM 903 C C . TYR A 1 109 ? 15.550 -8.485 -23.565 1.00 97.25 109 TYR A C 1
ATOM 905 O O . TYR A 1 109 ? 16.451 -7.736 -23.927 1.00 97.25 109 TYR A O 1
ATOM 913 N N . TYR A 1 110 ? 15.378 -8.809 -22.281 1.00 95.88 110 TYR A N 1
ATOM 914 C CA . TYR A 1 110 ? 16.309 -8.351 -21.249 1.00 95.88 110 TYR A CA 1
ATOM 915 C C . TYR A 1 110 ? 17.671 -9.008 -21.414 1.00 95.88 110 TYR A C 1
ATOM 917 O O . TYR A 1 110 ? 18.663 -8.306 -21.566 1.00 95.88 110 TYR A O 1
ATOM 925 N N . ASP A 1 111 ? 17.701 -10.337 -21.470 1.00 95.69 111 ASP A N 1
ATOM 926 C CA . ASP A 1 111 ? 18.946 -11.101 -21.564 1.00 95.69 111 ASP A CA 1
ATOM 927 C C . ASP A 1 111 ? 19.765 -10.752 -22.812 1.00 95.69 111 ASP A C 1
ATOM 929 O O . ASP A 1 111 ? 20.993 -10.765 -22.779 1.00 95.69 111 ASP A O 1
ATOM 933 N N . TYR A 1 112 ? 19.096 -10.418 -23.918 1.00 97.12 112 TYR A N 1
ATOM 934 C CA . TYR A 1 112 ? 19.763 -10.033 -25.156 1.00 97.12 112 TYR A CA 1
ATOM 935 C C . TYR A 1 112 ? 20.345 -8.613 -25.107 1.00 97.12 112 TYR A C 1
ATOM 937 O O . TYR A 1 112 ? 21.406 -8.364 -25.678 1.00 97.12 112 TYR A O 1
ATOM 945 N N . ASN A 1 113 ? 19.653 -7.670 -24.458 1.00 96.62 113 ASN A N 1
ATOM 946 C CA . ASN A 1 113 ? 20.018 -6.249 -24.492 1.00 96.62 113 ASN A CA 1
ATOM 947 C C . ASN A 1 113 ? 20.797 -5.785 -23.254 1.00 96.62 113 ASN A C 1
ATOM 949 O O . ASN A 1 113 ? 21.456 -4.745 -23.299 1.00 96.62 113 ASN A O 1
ATOM 953 N N . VAL A 1 114 ? 20.743 -6.531 -22.150 1.00 95.12 114 VAL A N 1
ATOM 954 C CA . VAL A 1 114 ? 21.495 -6.227 -20.935 1.00 95.12 114 VAL A CA 1
ATOM 955 C C . VAL A 1 114 ? 22.785 -7.042 -20.933 1.00 95.12 114 VAL A C 1
ATOM 957 O O . VAL A 1 114 ? 22.744 -8.268 -21.007 1.00 95.12 114 VAL A O 1
ATOM 960 N N . PRO A 1 115 ? 23.961 -6.392 -20.850 1.00 92.38 115 PRO A N 1
ATOM 961 C CA . PRO A 1 115 ? 25.223 -7.111 -20.809 1.00 92.38 115 PRO A CA 1
ATOM 962 C C . PRO A 1 115 ? 25.348 -7.918 -19.512 1.00 92.38 115 PRO A C 1
ATOM 964 O O . PRO A 1 115 ? 24.561 -7.789 -18.579 1.00 92.38 115 PRO A O 1
ATOM 967 N N . ASN A 1 116 ? 26.405 -8.715 -19.409 1.00 95.31 116 ASN A N 1
ATOM 968 C CA . ASN A 1 116 ? 26.744 -9.371 -18.153 1.00 95.31 116 ASN A CA 1
ATOM 969 C C . ASN A 1 116 ? 26.941 -8.336 -17.012 1.00 95.31 116 ASN A C 1
ATOM 971 O O . ASN A 1 116 ? 27.501 -7.261 -17.234 1.00 95.31 116 ASN A O 1
ATOM 975 N N . VAL A 1 117 ? 26.525 -8.690 -15.789 1.00 93.25 117 VAL A N 1
ATOM 976 C CA . VAL A 1 117 ? 26.654 -7.894 -14.551 1.00 93.25 117 VAL A CA 1
ATOM 977 C C . VAL A 1 117 ? 28.074 -7.402 -14.228 1.00 93.25 117 VAL A C 1
ATOM 979 O O . VAL A 1 117 ? 28.231 -6.398 -13.544 1.00 93.25 117 VAL A O 1
ATOM 982 N N . GLN A 1 118 ? 29.127 -8.048 -14.738 1.00 96.50 118 GLN A N 1
ATOM 983 C CA . GLN A 1 118 ? 30.508 -7.564 -14.614 1.00 96.50 118 GLN A CA 1
ATOM 984 C C . GLN A 1 118 ? 30.813 -6.333 -15.493 1.00 96.50 118 GLN A C 1
ATOM 986 O O . GLN A 1 118 ? 31.882 -5.736 -15.364 1.00 96.50 118 GLN A O 1
ATOM 991 N N . ASN A 1 119 ? 29.909 -5.937 -16.394 1.00 95.94 119 ASN A N 1
ATOM 992 C CA . ASN A 1 119 ? 30.062 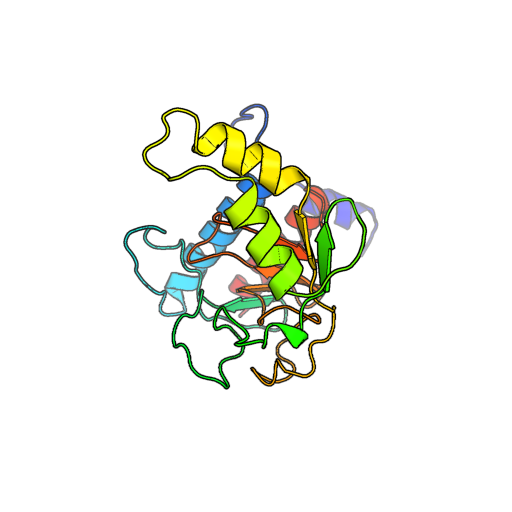-4.720 -17.184 1.00 95.94 119 ASN A CA 1
ATOM 993 C C . ASN A 1 119 ? 29.905 -3.480 -16.279 1.00 95.94 119 ASN A C 1
ATOM 995 O O . ASN A 1 119 ? 28.873 -3.345 -15.623 1.00 95.94 119 ASN A O 1
ATOM 999 N N . PRO A 1 120 ? 30.856 -2.525 -16.277 1.00 97.06 120 PRO A N 1
ATOM 1000 C CA . PRO A 1 120 ? 30.772 -1.338 -15.420 1.00 97.06 120 PRO A CA 1
ATOM 1001 C C . PRO A 1 120 ? 29.564 -0.435 -15.726 1.00 97.06 120 PRO A C 1
ATOM 1003 O O . PRO A 1 120 ? 29.169 0.361 -14.883 1.00 97.06 120 PRO A O 1
ATOM 1006 N N . ASN A 1 121 ? 28.956 -0.562 -16.910 1.00 96.88 121 ASN A N 1
ATOM 1007 C CA . ASN A 1 121 ? 27.749 0.162 -17.314 1.00 96.88 121 ASN A CA 1
ATOM 1008 C C . ASN A 1 121 ? 26.460 -0.660 -17.152 1.00 96.88 121 ASN A C 1
ATOM 1010 O O . ASN A 1 121 ? 25.410 -0.217 -17.622 1.00 96.88 121 ASN A O 1
ATOM 1014 N N . TRP A 1 122 ? 26.525 -1.850 -16.543 1.00 95.44 122 TRP A N 1
ATOM 1015 C CA . TRP A 1 122 ? 25.390 -2.768 -16.429 1.00 95.44 122 TRP A CA 1
ATOM 1016 C C . TRP A 1 122 ? 24.146 -2.090 -15.858 1.00 95.44 122 TRP A C 1
ATOM 1018 O O . TRP A 1 122 ? 23.074 -2.212 -16.438 1.00 95.44 122 TRP A O 1
ATOM 1028 N N . GLU A 1 123 ? 24.288 -1.326 -14.774 1.00 94.06 123 GLU A N 1
ATOM 1029 C CA . GLU A 1 123 ? 23.153 -0.690 -14.100 1.00 94.06 123 GLU A CA 1
ATOM 1030 C C . GLU A 1 123 ? 22.440 0.316 -15.007 1.00 94.06 123 GLU A C 1
ATOM 1032 O O . GLU A 1 123 ? 21.223 0.242 -15.176 1.00 94.06 123 GLU A O 1
ATOM 1037 N N . ARG A 1 124 ? 23.203 1.198 -15.665 1.00 97.44 124 ARG A N 1
ATOM 1038 C CA . ARG A 1 124 ? 22.664 2.182 -16.612 1.00 97.44 124 ARG A CA 1
ATOM 1039 C C . ARG A 1 124 ? 21.921 1.496 -17.761 1.00 97.44 124 ARG A C 1
ATOM 1041 O O . ARG A 1 124 ? 20.820 1.909 -18.103 1.00 97.44 124 ARG A O 1
ATOM 1048 N N . ILE A 1 125 ? 22.518 0.456 -18.348 1.00 96.38 125 ILE A N 1
ATOM 1049 C CA . ILE A 1 125 ? 21.926 -0.267 -19.483 1.00 96.38 125 ILE A CA 1
ATOM 1050 C C . ILE A 1 125 ? 20.693 -1.060 -19.037 1.00 96.38 125 ILE A C 1
ATOM 1052 O O . ILE A 1 125 ? 19.678 -1.037 -19.718 1.00 96.38 125 ILE A O 1
ATOM 1056 N N . SER A 1 126 ? 20.744 -1.715 -17.878 1.00 94.44 126 SER A N 1
ATOM 1057 C CA . SER A 1 126 ? 19.609 -2.428 -17.282 1.00 94.44 126 SER A CA 1
ATOM 1058 C C . SER A 1 126 ? 18.426 -1.489 -17.049 1.00 94.44 126 SER A C 1
ATOM 1060 O O . SER A 1 126 ? 17.302 -1.809 -17.428 1.00 94.44 126 SER A O 1
ATOM 1062 N N . GLN A 1 127 ? 18.672 -0.300 -16.490 1.00 93.75 127 GLN A N 1
ATOM 1063 C CA . GLN A 1 127 ? 17.646 0.728 -16.310 1.00 93.75 127 GLN A CA 1
ATOM 1064 C C . GLN A 1 127 ? 17.074 1.202 -17.650 1.00 93.75 127 GLN A C 1
ATOM 1066 O O . GLN A 1 127 ? 15.857 1.262 -17.789 1.00 93.75 127 GLN A O 1
ATOM 1071 N N . GLU A 1 128 ? 17.930 1.483 -18.637 1.00 96.94 128 GLU A N 1
ATOM 1072 C CA . GLU A 1 128 ? 17.527 1.882 -19.991 1.00 96.94 128 GLU A CA 1
ATOM 1073 C C . GLU A 1 128 ? 16.649 0.809 -20.649 1.00 96.94 128 GLU A C 1
ATOM 1075 O O . GLU A 1 128 ? 15.517 1.095 -21.031 1.00 96.94 128 GLU A O 1
ATOM 1080 N N . VAL A 1 129 ? 17.096 -0.450 -20.674 1.00 96.00 129 VAL A N 1
ATOM 1081 C CA . VAL A 1 129 ? 16.316 -1.590 -21.182 1.00 96.00 129 VAL A CA 1
ATOM 1082 C C . VAL A 1 129 ? 14.996 -1.726 -20.433 1.00 96.00 129 VAL A C 1
ATOM 1084 O O . VAL A 1 129 ? 13.970 -1.940 -21.074 1.00 96.00 129 VAL A O 1
ATOM 1087 N N . ASN A 1 130 ? 14.989 -1.546 -19.109 1.00 95.00 130 ASN A N 1
ATOM 1088 C CA . ASN A 1 130 ? 13.777 -1.591 -18.293 1.00 95.00 130 ASN A CA 1
ATOM 1089 C C . ASN A 1 130 ? 12.750 -0.508 -18.660 1.00 95.00 130 ASN A C 1
ATOM 1091 O O . ASN A 1 130 ? 11.563 -0.729 -18.453 1.00 95.00 130 ASN A O 1
ATOM 1095 N N . THR A 1 131 ? 13.150 0.611 -19.273 1.00 96.44 131 THR A N 1
ATOM 1096 C CA . THR A 1 131 ? 12.185 1.618 -19.758 1.00 96.44 131 THR A CA 1
ATOM 1097 C C . THR A 1 131 ? 11.342 1.135 -20.941 1.00 96.44 131 THR A C 1
ATOM 1099 O O . THR A 1 131 ? 10.234 1.626 -21.147 1.00 96.44 131 THR A O 1
ATOM 1102 N N . HIS A 1 132 ? 11.832 0.143 -21.689 1.00 97.06 132 HIS A N 1
ATOM 1103 C CA . HIS A 1 132 ? 11.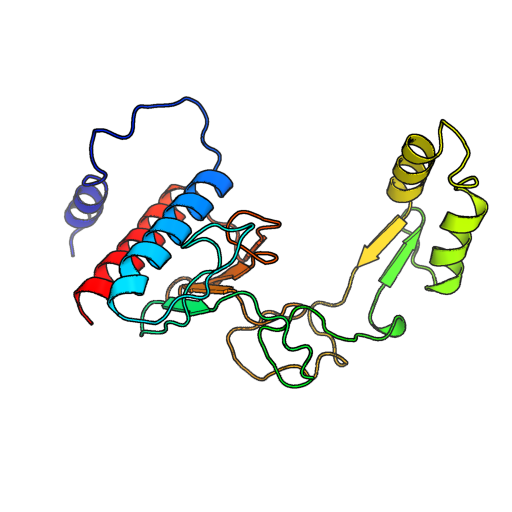137 -0.426 -22.844 1.00 97.06 132 HIS A CA 1
ATOM 1104 C C . HIS A 1 132 ? 10.147 -1.522 -22.468 1.00 97.06 132 HIS A C 1
ATOM 1106 O O . HIS A 1 132 ? 9.341 -1.933 -23.297 1.00 97.06 132 HIS A O 1
ATOM 1112 N N . ARG A 1 133 ? 10.212 -2.028 -21.237 1.00 97.56 133 ARG A N 1
ATOM 1113 C CA . ARG A 1 133 ? 9.480 -3.214 -20.807 1.00 97.56 133 ARG A CA 1
ATOM 1114 C C . ARG A 1 133 ? 8.593 -2.909 -19.624 1.00 97.56 133 ARG A C 1
ATOM 1116 O O . ARG A 1 133 ? 9.027 -2.356 -18.622 1.00 97.56 133 ARG A O 1
ATOM 1123 N N . THR A 1 134 ? 7.357 -3.359 -19.708 1.00 94.56 134 THR A N 1
ATOM 1124 C CA . THR A 1 134 ? 6.428 -3.310 -18.584 1.00 94.56 134 THR A CA 1
ATOM 1125 C C . T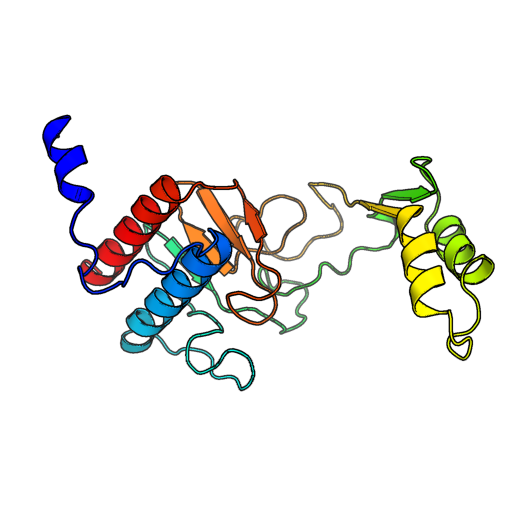HR A 1 134 ? 5.761 -4.663 -18.428 1.00 94.56 134 THR A C 1
ATOM 1127 O O . THR A 1 134 ? 5.636 -5.426 -19.388 1.00 94.56 134 THR A O 1
ATOM 1130 N N . SER A 1 135 ? 5.361 -4.977 -17.205 1.00 92.12 135 SER A N 1
ATOM 1131 C CA . SER A 1 135 ? 4.388 -6.020 -16.933 1.00 92.12 135 SER A CA 1
ATOM 1132 C C . SER A 1 135 ? 3.214 -5.383 -16.211 1.00 92.12 135 SER A C 1
ATOM 1134 O O . SER A 1 135 ? 3.378 -4.512 -15.354 1.00 92.12 135 SER A O 1
ATOM 1136 N N . THR A 1 136 ? 2.018 -5.787 -16.596 1.00 87.56 136 THR A N 1
ATOM 1137 C CA . THR A 1 136 ? 0.785 -5.448 -15.898 1.00 87.56 136 THR A CA 1
ATOM 1138 C C . THR A 1 136 ? 0.079 -6.738 -15.535 1.00 87.56 136 THR A C 1
ATOM 1140 O O . THR A 1 136 ? 0.351 -7.795 -16.098 1.00 87.56 136 THR A O 1
ATOM 1143 N N . HIS A 1 137 ? -0.816 -6.664 -14.572 1.00 77.50 137 HIS A N 1
ATOM 1144 C CA . HIS A 1 137 ? -1.609 -7.794 -14.132 1.00 77.50 137 HIS A CA 1
ATOM 1145 C C . HIS A 1 137 ? -3.064 -7.359 -14.148 1.00 77.50 137 HIS A C 1
ATOM 1147 O O . HIS A 1 137 ? -3.355 -6.185 -13.891 1.00 77.50 137 HIS A O 1
ATOM 1153 N N . ASP A 1 138 ? -3.958 -8.286 -14.472 1.00 75.25 138 ASP A N 1
ATOM 1154 C CA . ASP A 1 138 ? -5.380 -7.995 -14.430 1.00 75.25 138 ASP A CA 1
ATOM 1155 C C . ASP A 1 138 ? -5.786 -7.516 -13.043 1.00 75.25 138 ASP A C 1
ATOM 1157 O O . ASP A 1 138 ? -5.228 -7.925 -12.018 1.00 75.25 138 ASP A O 1
ATOM 1161 N N . ALA A 1 139 ? -6.809 -6.662 -13.021 1.00 59.94 139 ALA A N 1
ATOM 1162 C CA . ALA A 1 139 ? -7.451 -6.292 -11.778 1.00 59.94 139 ALA A CA 1
ATOM 1163 C C . ALA A 1 139 ? -7.882 -7.588 -11.077 1.00 59.94 139 ALA A C 1
ATOM 1165 O O . ALA A 1 139 ? -7.395 -7.894 -10.005 1.00 59.94 139 ALA A O 1
ATOM 1166 N N . ILE A 1 140 ? -8.726 -8.430 -11.673 1.00 64.31 140 ILE A N 1
ATOM 1167 C CA . ILE A 1 140 ? -9.121 -9.698 -11.040 1.00 64.31 140 ILE A CA 1
ATOM 1168 C C . ILE A 1 140 ? -8.247 -10.818 -11.585 1.00 64.31 140 ILE A C 1
ATOM 1170 O O . ILE A 1 140 ? -8.392 -11.194 -12.742 1.00 64.31 140 ILE A O 1
ATOM 1174 N N . CYS A 1 141 ? -7.409 -11.416 -10.742 1.00 66.69 141 CYS A N 1
ATOM 1175 C CA . CYS A 1 141 ? -6.702 -12.629 -11.126 1.00 66.69 141 CYS A CA 1
ATOM 1176 C C . CYS A 1 141 ? -7.416 -13.872 -10.626 1.00 66.69 141 CYS A C 1
ATOM 1178 O O . CYS A 1 141 ? -7.528 -14.116 -9.426 1.00 66.69 141 CYS A O 1
ATOM 1180 N N . SER A 1 142 ? -7.858 -14.686 -11.578 1.00 68.06 142 SER A N 1
ATOM 1181 C CA . SER A 1 142 ? -8.492 -15.984 -11.342 1.00 68.06 142 SER A CA 1
ATOM 1182 C C . SER A 1 142 ? -7.570 -16.995 -10.651 1.00 68.06 142 SER A C 1
ATOM 1184 O O . SER A 1 142 ? -8.058 -17.967 -10.079 1.00 68.06 142 SER A O 1
ATOM 1186 N N . HIS A 1 143 ? -6.254 -16.766 -10.666 1.00 68.56 143 HIS A N 1
ATOM 1187 C CA . HIS A 1 143 ? -5.263 -17.596 -9.978 1.00 68.56 143 HIS A CA 1
ATOM 1188 C C . HIS A 1 143 ? -5.017 -17.162 -8.526 1.00 68.56 143 HIS A C 1
ATOM 1190 O O . HIS A 1 143 ? -4.495 -17.943 -7.732 1.00 68.56 143 HIS A O 1
ATOM 1196 N N . CYS A 1 144 ? -5.428 -15.946 -8.145 1.00 65.69 144 CYS A N 1
ATOM 1197 C CA . CYS A 1 144 ? -5.431 -15.500 -6.755 1.00 65.69 144 CYS A CA 1
ATOM 1198 C C . CYS A 1 144 ? -6.582 -16.174 -5.990 1.00 65.69 144 CYS A C 1
ATOM 1200 O O . CYS A 1 144 ? -7.614 -15.557 -5.742 1.00 65.69 144 CYS A O 1
ATOM 1202 N N . THR A 1 145 ? -6.418 -17.427 -5.568 1.00 61.50 145 THR A N 1
ATOM 1203 C CA . THR A 1 145 ? -7.356 -18.065 -4.620 1.00 61.50 145 THR A CA 1
ATOM 1204 C C . THR A 1 145 ? -7.130 -17.607 -3.178 1.00 61.50 145 THR A C 1
ATOM 1206 O O . THR A 1 145 ? -7.960 -17.871 -2.307 1.00 61.50 145 THR A O 1
ATOM 1209 N N . LYS A 1 146 ? -6.016 -16.901 -2.920 1.00 60.47 146 LYS A N 1
ATOM 1210 C CA . LYS A 1 146 ? -5.642 -16.366 -1.608 1.00 60.47 146 LYS A CA 1
ATOM 1211 C C . LYS A 1 146 ? -6.763 -15.493 -1.062 1.00 60.47 146 LYS A C 1
ATOM 1213 O O . LYS A 1 146 ? -6.917 -14.372 -1.529 1.00 60.47 146 LYS A O 1
ATOM 1218 N N . GLY A 1 147 ? -7.457 -16.000 -0.037 1.00 50.12 147 GLY A N 1
ATOM 1219 C CA . GLY A 1 147 ? -8.312 -15.340 0.962 1.00 50.12 147 GLY A CA 1
ATOM 1220 C C . GLY A 1 147 ? -9.550 -14.573 0.464 1.00 50.12 147 GLY A C 1
ATOM 1221 O O . GLY A 1 147 ? -9.451 -13.751 -0.441 1.00 50.12 147 GLY A O 1
ATOM 1222 N N . GLY A 1 148 ? -10.688 -14.810 1.123 1.00 53.19 148 GLY A N 1
ATOM 1223 C CA . GLY A 1 148 ? -12.018 -14.259 0.823 1.00 53.19 148 GLY A CA 1
ATOM 1224 C C . GLY A 1 148 ? -12.206 -12.737 1.038 1.00 53.19 148 GLY A C 1
ATOM 1225 O O . GLY A 1 148 ? -11.255 -11.973 0.862 1.00 53.19 148 GLY A O 1
ATOM 1226 N N . PRO A 1 149 ? -13.433 -12.268 1.368 1.00 61.84 149 PRO A N 1
ATOM 1227 C CA . PRO A 1 149 ? -13.884 -10.868 1.255 1.00 61.84 149 PRO A CA 1
ATOM 1228 C C . PRO A 1 149 ? -13.317 -9.903 2.322 1.00 61.84 149 PRO A C 1
ATOM 1230 O O . PRO A 1 149 ? -14.038 -9.093 2.894 1.00 61.84 149 PRO A O 1
ATOM 1233 N N . GLU A 1 150 ? -12.006 -9.927 2.557 1.00 72.06 150 GLU A N 1
ATOM 1234 C CA . GLU A 1 150 ? -11.282 -9.084 3.525 1.00 72.06 150 GLU A CA 1
ATOM 1235 C C . GLU A 1 150 ? -10.961 -7.689 2.961 1.00 72.06 150 GLU A C 1
ATOM 1237 O O . GLU A 1 150 ? -9.834 -7.198 3.032 1.00 72.06 150 GLU A O 1
ATOM 1242 N N . GLY A 1 151 ? -11.937 -7.071 2.291 1.00 66.44 151 GLY A N 1
ATOM 1243 C CA . GLY A 1 151 ? -11.762 -5.758 1.670 1.00 66.44 151 GLY A CA 1
ATOM 1244 C C . GLY A 1 151 ? -10.728 -5.736 0.539 1.00 66.44 151 GLY A C 1
ATOM 1245 O O . GLY A 1 151 ? -10.180 -4.682 0.236 1.00 66.44 151 GLY A O 1
ATOM 1246 N N . LYS A 1 152 ? -10.432 -6.870 -0.098 1.00 72.50 152 LYS A N 1
ATOM 1247 C CA . LYS A 1 152 ? -9.442 -6.940 -1.179 1.00 72.50 152 LYS A CA 1
ATOM 1248 C C . LYS A 1 152 ? -9.947 -6.238 -2.434 1.00 72.50 152 LYS A C 1
ATOM 1250 O O . LYS A 1 152 ? -10.985 -6.645 -2.962 1.00 72.50 152 LYS A O 1
ATOM 1255 N N . PRO A 1 153 ? -9.244 -5.221 -2.956 1.00 68.75 153 PRO A N 1
ATOM 1256 C CA . PRO A 1 153 ? -9.452 -4.859 -4.336 1.00 68.75 153 PRO A CA 1
ATOM 1257 C C . PRO A 1 153 ? -8.874 -5.969 -5.222 1.00 68.75 153 PRO A C 1
ATOM 1259 O O . PRO A 1 153 ? -7.955 -6.689 -4.812 1.00 68.75 153 PRO A O 1
ATOM 1262 N N . PRO A 1 154 ? -9.399 -6.106 -6.441 1.00 64.06 154 PRO A N 1
ATOM 1263 C CA . PRO A 1 154 ? -8.812 -6.993 -7.419 1.00 64.06 154 PRO A CA 1
ATOM 1264 C C . PRO A 1 154 ? -7.294 -6.754 -7.555 1.00 64.06 154 PRO A C 1
ATOM 1266 O O . PRO A 1 154 ? -6.870 -5.617 -7.748 1.00 64.06 154 PRO A O 1
ATOM 1269 N N . GLY A 1 155 ? -6.497 -7.824 -7.451 1.00 67.50 155 GLY A N 1
ATOM 1270 C CA . GLY A 1 155 ? -5.065 -7.799 -7.772 1.00 67.50 155 GLY A CA 1
ATOM 1271 C C . GLY A 1 155 ? -4.169 -7.504 -6.571 1.00 67.50 155 GLY A C 1
ATOM 1272 O O . GLY A 1 155 ? -2.949 -7.542 -6.700 1.00 67.50 155 GLY A O 1
ATOM 1273 N N . HIS A 1 156 ? -4.758 -7.274 -5.392 1.00 73.19 156 HIS A N 1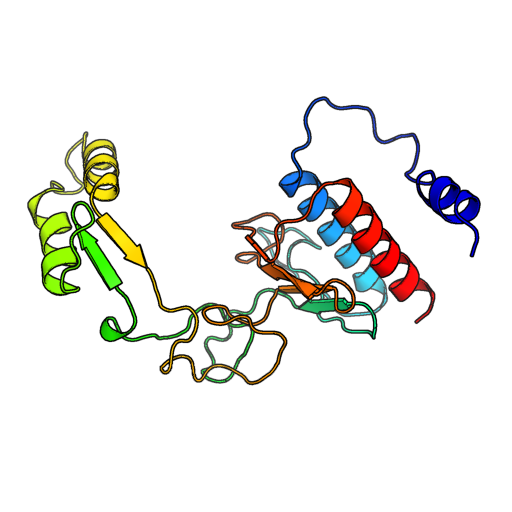
ATOM 1274 C CA . HIS A 1 156 ? -4.028 -7.024 -4.153 1.00 73.19 156 HIS A CA 1
ATOM 1275 C C . HIS A 1 156 ? -4.344 -8.070 -3.079 1.00 73.19 156 HIS A C 1
ATOM 1277 O O . HIS A 1 156 ? -5.428 -8.659 -3.025 1.00 73.19 156 HIS A O 1
ATOM 1283 N N . SER A 1 157 ? -3.399 -8.249 -2.155 1.00 84.12 157 SER A N 1
ATOM 1284 C CA . SER A 1 157 ? -3.689 -8.838 -0.848 1.00 84.12 157 SER A CA 1
ATOM 1285 C C . SER A 1 157 ? -4.646 -7.935 -0.058 1.00 84.12 157 SER A C 1
ATOM 1287 O O . SER A 1 157 ? -4.892 -6.779 -0.415 1.00 84.12 157 SER A O 1
ATOM 1289 N N . ALA A 1 158 ? -5.166 -8.440 1.058 1.00 89.69 158 ALA A N 1
ATOM 1290 C CA . ALA A 1 158 ? -5.887 -7.606 2.008 1.00 89.69 158 ALA A CA 1
ATOM 1291 C C . ALA A 1 158 ? -4.978 -6.454 2.475 1.00 89.69 158 ALA A C 1
ATOM 1293 O O . ALA A 1 158 ? -3.762 -6.648 2.610 1.00 89.69 158 ALA A O 1
ATOM 1294 N N . PRO A 1 159 ? -5.540 -5.250 2.653 1.00 93.88 159 PRO A N 1
ATOM 1295 C CA . PRO A 1 159 ? -4.763 -4.087 3.041 1.00 93.88 159 PRO A CA 1
ATOM 1296 C C . PRO A 1 159 ? -4.239 -4.222 4.464 1.00 93.88 159 PRO A C 1
ATOM 1298 O O . PRO A 1 159 ? -4.848 -4.868 5.318 1.00 93.88 159 PRO A O 1
ATOM 1301 N N . ASN A 1 160 ? -3.116 -3.561 4.715 1.00 95.69 160 ASN A N 1
ATOM 1302 C CA . ASN A 1 160 ? -2.572 -3.437 6.055 1.00 95.69 160 ASN A CA 1
ATOM 1303 C C . ASN A 1 160 ? -3.334 -2.406 6.892 1.00 95.69 160 ASN A C 1
ATOM 1305 O O . ASN A 1 160 ? -3.382 -2.510 8.110 1.00 95.69 160 ASN A O 1
ATOM 1309 N N . PHE A 1 161 ? -3.945 -1.413 6.250 1.00 97.50 161 PHE A N 1
ATOM 1310 C CA . PHE A 1 161 ? -4.878 -0.502 6.898 1.00 97.50 161 PHE A CA 1
ATOM 1311 C C . PHE A 1 161 ? -6.097 -0.282 6.010 1.00 97.50 161 PHE A C 1
ATOM 1313 O O . PHE A 1 161 ? -5.966 -0.004 4.817 1.00 97.50 161 PHE A O 1
ATOM 1320 N N . TRP A 1 162 ? -7.287 -0.390 6.589 1.00 97.38 162 TRP A N 1
ATOM 1321 C CA . TRP A 1 162 ? -8.549 -0.160 5.901 1.00 97.38 162 TRP A CA 1
ATOM 1322 C C . TRP A 1 162 ? -9.456 0.716 6.748 1.00 97.38 162 TRP A C 1
ATOM 1324 O O . TRP A 1 162 ? -9.985 0.270 7.762 1.00 97.38 162 TRP A O 1
ATOM 1334 N N . HIS A 1 163 ? -9.679 1.945 6.296 1.00 97.94 163 HIS A N 1
ATOM 1335 C CA . HIS A 1 163 ? -10.725 2.794 6.843 1.00 97.94 163 HIS A CA 1
ATOM 1336 C C . HIS A 1 163 ? -12.063 2.436 6.187 1.00 97.94 163 HIS A C 1
ATOM 1338 O O . HIS A 1 163 ? -12.269 2.671 4.990 1.00 97.94 163 HIS A O 1
ATOM 1344 N N . LYS A 1 164 ? -12.965 1.829 6.963 1.00 96.44 164 LYS A N 1
ATOM 1345 C CA . LYS A 1 164 ? -14.209 1.234 6.461 1.00 96.44 164 LYS A CA 1
ATOM 1346 C C . LYS A 1 164 ? -15.172 2.296 5.899 1.00 96.44 164 LYS A C 1
ATOM 1348 O O . LYS A 1 164 ? -15.596 2.106 4.758 1.00 96.44 164 LYS A O 1
ATOM 1353 N N . PRO A 1 165 ? -15.444 3.437 6.577 1.00 97.19 165 PRO A N 1
ATOM 1354 C CA . PRO A 1 165 ? -16.375 4.454 6.077 1.00 97.19 165 PRO A CA 1
ATOM 1355 C C . PRO A 1 165 ? -15.965 5.103 4.752 1.00 97.19 165 PRO A C 1
ATOM 1357 O O . PRO A 1 165 ? -16.808 5.310 3.882 1.00 97.19 165 PRO A O 1
ATOM 1360 N N . SER A 1 166 ? -14.679 5.429 4.572 1.00 96.88 166 SER A N 1
ATOM 1361 C CA . SER A 1 166 ? -14.204 6.052 3.322 1.00 96.88 166 SER A CA 1
ATOM 1362 C C . SER A 1 166 ? -13.822 5.034 2.246 1.00 96.88 166 SER A C 1
ATOM 1364 O O . SER A 1 166 ? -13.606 5.406 1.093 1.00 96.88 166 SER A O 1
ATOM 1366 N N . GLY A 1 167 ? -13.681 3.760 2.619 1.00 95.50 167 GLY A N 1
ATOM 1367 C CA . GLY A 1 167 ? -13.164 2.709 1.752 1.00 95.50 167 GLY A CA 1
ATOM 1368 C C . GLY A 1 167 ? -11.662 2.802 1.460 1.00 95.50 167 GLY A C 1
ATOM 1369 O O . GLY A 1 167 ? -11.188 1.990 0.658 1.00 95.50 167 GLY A O 1
ATOM 1370 N N . LEU A 1 168 ? -10.930 3.742 2.085 1.00 96.31 168 LEU A N 1
ATOM 1371 C CA . LEU A 1 168 ? -9.481 3.913 1.931 1.00 96.31 168 LEU A CA 1
ATOM 1372 C C . LEU A 1 168 ? -8.741 2.670 2.410 1.00 96.31 168 LEU A C 1
ATOM 1374 O O . LEU A 1 168 ? -8.895 2.245 3.553 1.00 96.31 168 LEU A O 1
ATOM 1378 N N . LYS A 1 169 ? -7.896 2.140 1.535 1.00 95.62 169 LYS A N 1
ATOM 1379 C CA . LYS A 1 169 ? -7.028 0.996 1.784 1.00 95.62 169 LYS A CA 1
ATOM 1380 C C . LYS A 1 169 ? -5.583 1.408 1.583 1.00 95.62 169 LYS A C 1
ATOM 1382 O O . LYS A 1 169 ? -5.279 2.118 0.623 1.00 95.62 169 LYS A O 1
ATOM 1387 N N . ILE A 1 170 ? -4.722 0.967 2.488 1.00 96.06 170 ILE A N 1
ATOM 1388 C CA . ILE A 1 170 ? -3.290 1.230 2.463 1.00 96.06 170 ILE A CA 1
ATOM 1389 C C . ILE A 1 170 ? -2.540 -0.092 2.614 1.00 96.06 170 ILE A C 1
ATOM 1391 O O . ILE A 1 170 ? -2.870 -0.915 3.473 1.00 96.06 170 ILE A O 1
ATOM 1395 N N . TRP A 1 171 ? -1.512 -0.268 1.792 1.00 94.12 171 TRP A N 1
ATOM 1396 C CA . TRP A 1 171 ? -0.552 -1.365 1.873 1.00 94.12 171 TRP A CA 1
ATOM 1397 C C . TRP A 1 171 ? 0.825 -0.801 2.192 1.00 94.12 171 TRP A C 1
ATOM 1399 O O . TRP A 1 171 ? 1.161 0.304 1.765 1.00 94.12 171 TRP A O 1
ATOM 1409 N N . TRP A 1 172 ? 1.631 -1.571 2.913 1.00 94.56 172 TRP A N 1
ATOM 1410 C CA . TRP A 1 172 ? 3.056 -1.309 3.075 1.00 94.56 172 TRP A CA 1
ATOM 1411 C C . TRP A 1 172 ? 3.838 -2.611 2.956 1.00 94.56 172 TRP A C 1
ATOM 1413 O O . TRP A 1 172 ? 3.363 -3.683 3.318 1.00 94.56 172 TRP A O 1
ATOM 1423 N N . TYR A 1 173 ? 5.069 -2.535 2.465 1.00 91.62 173 TYR A N 1
ATOM 1424 C CA . TYR A 1 173 ? 5.959 -3.682 2.381 1.00 91.62 173 TYR A CA 1
ATOM 1425 C C . TYR A 1 173 ? 6.790 -3.803 3.657 1.00 91.62 173 TYR A C 1
ATOM 1427 O O . TYR A 1 173 ? 7.687 -2.995 3.909 1.00 91.62 173 TYR A O 1
ATOM 1435 N N . LYS A 1 174 ? 6.541 -4.864 4.434 1.00 91.12 174 LYS A N 1
ATOM 1436 C CA . LYS A 1 174 ? 7.181 -5.183 5.725 1.00 91.12 174 LYS A CA 1
ATOM 1437 C C . LYS A 1 174 ? 6.846 -4.214 6.859 1.00 91.12 174 LYS A C 1
ATOM 1439 O O . LYS A 1 174 ? 6.424 -4.680 7.906 1.00 91.12 174 LYS A O 1
ATOM 1444 N N . TYR A 1 175 ? 7.006 -2.908 6.673 1.00 94.19 175 TYR A N 1
ATOM 1445 C CA . TYR A 1 175 ? 6.723 -1.892 7.690 1.00 94.19 175 TYR A CA 1
ATOM 1446 C C . TYR A 1 175 ? 6.196 -0.589 7.068 1.00 94.19 175 TYR A C 1
ATOM 1448 O O . TYR A 1 175 ? 6.450 -0.301 5.899 1.00 94.19 175 TYR A O 1
ATOM 1456 N N . ILE A 1 176 ? 5.460 0.187 7.864 1.00 96.12 176 ILE A N 1
ATOM 1457 C CA . ILE A 1 176 ? 4.854 1.478 7.529 1.00 96.12 176 ILE A CA 1
ATOM 1458 C C . ILE A 1 176 ? 5.919 2.422 6.948 1.00 96.12 176 ILE A C 1
ATOM 1460 O O . ILE A 1 176 ? 7.025 2.536 7.476 1.00 96.12 176 ILE A O 1
ATOM 1464 N N . GLY A 1 177 ? 5.584 3.088 5.842 1.00 93.25 177 GLY A N 1
ATOM 1465 C CA . GLY A 1 177 ? 6.473 3.997 5.110 1.00 93.25 177 GLY A CA 1
ATOM 1466 C C . GLY A 1 177 ? 7.368 3.330 4.064 1.00 93.25 177 GLY A C 1
ATOM 1467 O O . GLY A 1 177 ? 8.074 4.021 3.336 1.00 93.25 177 GLY A O 1
ATOM 1468 N N . ARG A 1 178 ? 7.356 1.996 3.939 1.00 92.12 178 ARG A N 1
ATOM 1469 C CA . ARG A 1 178 ? 8.110 1.294 2.893 1.00 92.12 178 ARG A CA 1
ATOM 1470 C C . ARG A 1 178 ? 7.187 0.770 1.806 1.00 92.12 178 ARG A C 1
ATOM 1472 O O . ARG A 1 178 ? 6.386 -0.120 2.062 1.00 92.12 178 ARG A O 1
ATOM 1479 N N . GLY A 1 179 ? 7.369 1.253 0.576 1.00 91.00 179 GLY A N 1
ATOM 1480 C CA . GLY A 1 179 ? 6.587 0.795 -0.578 1.00 91.00 179 GLY A CA 1
ATOM 1481 C C . GLY A 1 179 ? 5.092 1.008 -0.362 1.00 91.00 179 GLY A C 1
ATOM 1482 O O . GLY A 1 179 ? 4.310 0.085 -0.575 1.00 91.00 179 GLY A O 1
ATOM 1483 N N . MET A 1 180 ? 4.725 2.179 0.167 1.00 93.31 180 MET A N 1
ATOM 1484 C CA . MET A 1 180 ? 3.347 2.465 0.523 1.00 93.31 180 MET A CA 1
ATOM 1485 C C . MET A 1 180 ? 2.485 2.705 -0.710 1.00 93.31 180 MET A C 1
ATOM 1487 O O . MET A 1 180 ? 2.828 3.466 -1.613 1.00 93.31 180 MET A O 1
ATOM 1491 N N . GLU A 1 181 ? 1.311 2.090 -0.705 1.00 92.69 181 GLU A N 1
ATOM 1492 C CA . GLU A 1 181 ? 0.296 2.285 -1.728 1.00 92.69 181 GLU A CA 1
ATOM 1493 C C . GLU A 1 181 ? -1.040 2.622 -1.073 1.00 92.69 181 GLU A C 1
ATOM 1495 O O . GLU A 1 181 ? -1.352 2.116 0.002 1.00 92.69 181 GLU A O 1
ATOM 1500 N N . GLN A 1 182 ? -1.830 3.481 -1.723 1.00 94.19 182 GLN A N 1
ATOM 1501 C CA . GLN A 1 182 ? -3.150 3.884 -1.243 1.00 94.19 182 GLN A CA 1
ATOM 1502 C C . GLN A 1 182 ? -4.186 3.832 -2.366 1.00 94.19 182 GLN A C 1
ATOM 1504 O O . GLN A 1 182 ? -3.936 4.335 -3.469 1.00 94.19 182 GLN A O 1
ATOM 1509 N N . ILE A 1 183 ? -5.355 3.264 -2.061 1.00 91.62 183 ILE A N 1
ATOM 1510 C CA . ILE A 1 183 ? -6.505 3.183 -2.966 1.00 91.62 183 ILE A CA 1
ATOM 1511 C C . ILE A 1 183 ? -7.798 3.512 -2.189 1.00 91.62 183 ILE A C 1
ATOM 1513 O O . ILE A 1 183 ? -8.137 2.790 -1.249 1.00 91.62 183 ILE A O 1
ATOM 1517 N N . PRO A 1 184 ? -8.561 4.552 -2.585 1.00 94.56 184 PRO A N 1
ATOM 1518 C CA . PRO A 1 184 ? -8.182 5.584 -3.553 1.00 94.56 184 PRO A CA 1
ATOM 1519 C C . PRO A 1 184 ? -7.034 6.464 -3.028 1.00 94.56 184 PRO A C 1
ATOM 1521 O O . PRO A 1 184 ? -6.692 6.438 -1.847 1.00 94.56 184 PRO A O 1
ATOM 1524 N N . LYS A 1 185 ? -6.451 7.289 -3.905 1.00 95.00 185 LYS A N 1
ATOM 1525 C CA . LYS A 1 185 ? -5.523 8.342 -3.474 1.00 95.00 185 LYS A CA 1
ATOM 1526 C C . LYS A 1 185 ? -6.312 9.422 -2.726 1.00 95.00 185 LYS A C 1
ATOM 1528 O O . LYS A 1 185 ? -7.316 9.912 -3.237 1.00 95.00 185 LYS A O 1
ATOM 1533 N N . VAL A 1 186 ? -5.853 9.787 -1.534 1.00 95.94 186 VAL A N 1
ATOM 1534 C CA . VAL A 1 186 ? -6.439 10.859 -0.716 1.00 95.94 186 VAL A CA 1
ATOM 1535 C C . VAL A 1 186 ? -5.558 12.100 -0.722 1.00 95.94 186 VAL A C 1
ATOM 1537 O O . VAL A 1 186 ? -4.379 12.039 -1.055 1.00 95.94 186 VAL A O 1
ATOM 1540 N N . THR A 1 187 ? -6.142 13.235 -0.364 1.00 95.50 187 THR A N 1
ATOM 1541 C CA . THR A 1 187 ? -5.447 14.496 -0.081 1.00 95.50 187 THR A CA 1
ATOM 1542 C C . THR A 1 187 ? -5.142 14.618 1.414 1.00 95.50 187 THR A C 1
ATOM 1544 O O . THR A 1 187 ? -5.721 13.900 2.230 1.00 95.50 187 THR A O 1
ATOM 1547 N N . LEU A 1 188 ? -4.279 15.565 1.796 1.00 93.38 188 LEU A N 1
ATOM 1548 C CA . LEU A 1 188 ? -3.975 15.842 3.207 1.00 93.38 188 LEU A CA 1
ATOM 1549 C C . LEU A 1 188 ? -5.230 16.138 4.058 1.00 93.38 188 LEU A C 1
ATOM 1551 O O . LEU A 1 188 ? -5.362 15.520 5.112 1.00 93.38 188 LEU A O 1
ATOM 1555 N N . PRO A 1 189 ? -6.189 16.991 3.632 1.00 95.25 189 PRO A N 1
ATOM 1556 C CA . PRO A 1 189 ? -7.409 17.222 4.411 1.00 95.25 189 PRO A CA 1
ATOM 1557 C C . PRO A 1 189 ? -8.273 15.967 4.584 1.00 95.25 189 PRO A C 1
ATOM 1559 O O . PRO A 1 189 ? -8.802 15.719 5.666 1.00 95.25 189 PRO A O 1
ATOM 1562 N N . GLN A 1 190 ? -8.394 15.148 3.533 1.00 96.69 190 GLN A N 1
ATOM 1563 C CA . GLN A 1 190 ? -9.133 13.884 3.601 1.00 96.69 190 GLN A CA 1
ATOM 1564 C C . GLN A 1 190 ? -8.464 12.897 4.562 1.00 96.69 190 GLN A C 1
ATOM 1566 O O . GLN A 1 190 ? -9.157 12.267 5.357 1.00 96.69 190 GLN A O 1
ATOM 1571 N N . TRP A 1 191 ? -7.132 12.787 4.517 1.00 97.62 191 TRP A N 1
ATOM 1572 C CA . TRP A 1 191 ? -6.378 11.970 5.464 1.00 97.62 191 TRP A CA 1
ATOM 1573 C C . TRP A 1 191 ? -6.559 12.458 6.903 1.00 97.62 191 TRP A C 1
ATOM 1575 O O . TRP A 1 191 ? -6.856 11.650 7.774 1.00 97.62 191 TRP A O 1
ATOM 1585 N N . GLY A 1 192 ? -6.462 13.770 7.145 1.00 96.81 192 GLY A N 1
ATOM 1586 C CA . GLY A 1 192 ? -6.650 14.348 8.478 1.00 96.81 192 GLY A CA 1
ATOM 1587 C C . GLY A 1 192 ? -7.998 13.973 9.101 1.00 96.81 192 GLY A C 1
ATOM 1588 O O . GLY A 1 192 ? -8.043 13.585 10.266 1.00 96.81 192 GLY A O 1
ATOM 1589 N N . LYS A 1 193 ? -9.080 14.000 8.308 1.00 97.81 193 LYS A N 1
ATOM 1590 C CA . LYS A 1 193 ? -10.404 13.532 8.744 1.00 97.81 193 LYS A CA 1
ATOM 1591 C C . LYS A 1 193 ? -10.407 12.037 9.090 1.00 97.81 193 LYS A C 1
ATOM 1593 O O . LYS A 1 193 ? -10.848 11.676 10.174 1.00 97.81 193 LYS A O 1
ATOM 1598 N N . ILE A 1 194 ? -9.888 11.191 8.198 1.00 98.31 194 ILE A N 1
ATOM 1599 C CA . ILE A 1 194 ? -9.820 9.730 8.395 1.00 98.31 194 ILE A CA 1
ATOM 1600 C C . ILE A 1 194 ? -9.030 9.381 9.660 1.00 98.31 194 ILE A C 1
ATOM 1602 O O . ILE A 1 194 ? -9.452 8.557 10.466 1.00 98.31 194 ILE A O 1
ATOM 1606 N N . TYR A 1 195 ? -7.877 10.018 9.843 1.00 98.19 195 TYR A N 1
ATOM 1607 C CA . TYR A 1 195 ? -7.020 9.795 10.996 1.00 98.19 195 TYR A CA 1
ATOM 1608 C C . TYR A 1 195 ? -7.712 10.199 12.304 1.00 98.19 195 TYR A C 1
ATOM 1610 O O . TYR A 1 195 ? -7.654 9.448 13.277 1.00 98.19 195 TYR A O 1
ATOM 1618 N N . PHE A 1 196 ? -8.418 11.334 12.318 1.00 97.81 196 PHE A N 1
ATOM 1619 C CA . PHE A 1 196 ? -9.202 11.760 13.477 1.00 97.81 196 PHE A CA 1
ATOM 1620 C C . PHE A 1 196 ? -10.320 10.764 13.818 1.00 97.81 196 PHE A C 1
ATOM 1622 O O . PHE A 1 196 ? -10.443 10.368 14.973 1.00 97.81 196 PHE A O 1
ATOM 1629 N N . GLU A 1 197 ? -11.073 10.290 12.820 1.00 98.00 197 GLU A N 1
ATOM 1630 C CA . GLU A 1 197 ? -12.108 9.259 13.006 1.00 98.00 197 GLU A CA 1
ATOM 1631 C C . GLU A 1 197 ? -11.521 7.973 13.620 1.00 98.00 197 GLU A C 1
ATOM 1633 O O . GLU A 1 197 ? -12.101 7.399 14.545 1.00 98.00 197 GLU A O 1
ATOM 1638 N N . CYS A 1 198 ? -10.328 7.557 13.177 1.00 98.06 198 CYS A N 1
ATOM 1639 C CA . CYS A 1 198 ? -9.623 6.413 13.758 1.00 98.06 198 CYS A CA 1
ATOM 1640 C C . CYS A 1 198 ? -9.244 6.662 15.225 1.00 98.06 198 CYS A C 1
ATOM 1642 O O . CYS A 1 198 ? -9.516 5.807 16.067 1.00 98.06 198 CYS A O 1
ATOM 1644 N N . LEU A 1 199 ? -8.665 7.826 15.547 1.00 97.62 199 LEU A N 1
ATOM 1645 C CA . LEU A 1 199 ? -8.295 8.188 16.920 1.00 97.62 199 LEU A CA 1
ATOM 1646 C C . LEU A 1 199 ? -9.496 8.159 17.869 1.00 97.62 199 LEU A C 1
ATOM 1648 O O . LEU A 1 199 ? -9.406 7.555 18.936 1.00 97.62 199 LEU A O 1
ATOM 1652 N N . THR A 1 200 ? -10.615 8.771 17.475 1.00 97.31 200 THR A N 1
ATOM 1653 C CA . THR A 1 200 ? -11.854 8.760 18.265 1.00 97.31 200 THR A CA 1
ATOM 1654 C C . THR A 1 200 ? -12.343 7.332 18.491 1.00 97.31 200 THR A C 1
ATOM 1656 O O . THR A 1 200 ? -12.626 6.951 19.623 1.00 97.31 200 THR A O 1
ATOM 1659 N N . SER A 1 201 ? -12.331 6.497 17.449 1.00 97.25 201 SER A N 1
ATOM 1660 C CA . SER A 1 201 ? -12.806 5.111 17.547 1.00 97.25 201 SER A CA 1
ATOM 1661 C C . SER A 1 201 ? -11.964 4.201 18.455 1.00 97.25 201 SER A C 1
ATOM 1663 O O . SER A 1 201 ? -12.456 3.167 18.892 1.00 97.25 201 SER A O 1
ATOM 1665 N N . ILE A 1 202 ? -10.704 4.561 18.736 1.00 96.06 202 ILE A N 1
ATOM 1666 C CA . ILE A 1 202 ? -9.847 3.850 19.704 1.00 96.06 202 ILE A CA 1
ATOM 1667 C C . ILE A 1 202 ? -10.194 4.255 21.145 1.00 96.06 202 ILE A C 1
ATOM 1669 O O . ILE A 1 202 ? -9.988 3.470 22.063 1.00 96.06 202 ILE A O 1
ATOM 1673 N N . GLN A 1 203 ? -10.671 5.486 21.357 1.00 91.19 203 GLN A N 1
ATOM 1674 C CA . GLN A 1 203 ? -11.004 6.015 22.687 1.00 91.19 203 GLN A CA 1
ATOM 1675 C C . GLN A 1 203 ? -12.398 5.597 23.164 1.00 91.19 203 GLN A C 1
ATOM 1677 O O . GLN A 1 203 ? -12.637 5.545 24.368 1.00 91.19 203 GLN A O 1
ATOM 1682 N N . GLU A 1 204 ? -13.317 5.359 22.229 1.00 88.75 204 GLU A N 1
ATOM 1683 C CA . GLU A 1 204 ? -14.707 4.984 22.514 1.00 88.75 204 GLU A CA 1
ATOM 1684 C C . GLU A 1 204 ? -14.922 3.467 22.663 1.00 88.75 204 GLU A C 1
ATOM 1686 O O . GLU A 1 204 ? -15.981 3.060 23.144 1.00 88.75 204 GLU A O 1
ATOM 1691 N N . GLY A 1 205 ? -13.947 2.648 22.249 1.00 73.81 205 GLY A N 1
ATOM 1692 C CA . GLY A 1 205 ? -13.954 1.184 22.379 1.00 73.81 205 GLY A CA 1
ATOM 1693 C C . GLY A 1 205 ? -13.209 0.702 23.614 1.00 73.81 205 GLY A C 1
ATOM 1694 O O . GLY A 1 205 ? -13.724 -0.235 24.263 1.00 73.81 205 GLY A O 1
#

Secondary structure (DSSP, 8-state):
--HHHHHHTT--S-TTS---TT--HHHHHHHHHHHHHHHHTTTS-----STTTTTTT---EE-SSEEE---B----TT-TTBS-----GGGEEEEETTEEE-HHHHHHHHHHHS--TTSTTHHHHHHHHHHTEEEEE-SS-TT--S-SSSSPPTTSPPPSEEETTT--EEE-SSSTTSS-EEES---HHHHHHHHHHHHHHHH--

Radius of gyration: 21.02 Å; chains: 1; bounding box: 56×46×53 Å